Protein AF-A0A553PHH7-F1 (afdb_monomer_lite)

Secondary structure (DSSP, 8-state):
----------PPP---PPPGGGTSTT-EEEEGGG-HHHHHHHHHHHHH-SEEEEEEEEEEGGGS--S-------------------S---TTTTTEETTTTEEEEEEEEESSSSEEEEEE--S-GGG-----TT-PPPPPTTS-HHHHHHHHHHHHSS-TTS-EEEE-TTHHHHHHHHHHHH-PPPPTTEEEE-HHHHHHHH-TTSPPPPHHHHHHHH-GGGHHHHHHH-PPSSSS-TTT-TTSSS-HHHHHHHHHHHHHHHHHHHHHHHHHTT-HHHIIIIIHHHHHHHHHHHHH-----HHHHHHHHHHHHHHHHHHHHHHHHHHTS---TT-S----

Organism: Tigriopus californicus (NCBI:txid6832)

Sequence (340 aa):
MSDSDSEDISGGPQMSGPPLASQMRDLAIVDVCSQRTLFETFIQEWNSQTRFSLALACQSESNSNNGKATIIGGKMRKGSLRNTKSNALKSVDQLRLSSLALKLVGLAISWESTSVFYLRLDPNPENETNNDSLDPPSQDTSLTTNERIQALSEVFHGSTNTKRHVTMFDSKAQFKVLYLTLGLLVPPSWLILDPKVGSWMIQPMDKERNLTNLVMTWDPSSKPVLEYLGSSTGCGSVGLNVEGKNPARLRAVSECLLAWRVMRKLQSELESIGMWRAFTDVEMPSILTLLQMELNGVGFSEDEAERQRKIIVARMADLEADAYRLAGREFALSSSFTKS

Structure (mmCIF, N/CA/C/O backbone):
data_AF-A0A553PHH7-F1
#
_entry.id   AF-A0A553PHH7-F1
#
loop_
_atom_site.group_PDB
_atom_site.id
_atom_site.type_symbol
_atom_site.label_atom_id
_atom_site.label_alt_id
_atom_site.label_comp_id
_atom_site.label_asym_id
_atom_site.label_entity_id
_atom_site.label_seq_id
_atom_site.pdbx_PDB_ins_code
_atom_site.Cartn_x
_atom_site.Cartn_y
_atom_site.Cartn_z
_atom_site.occupancy
_atom_site.B_iso_or_equiv
_atom_site.auth_seq_id
_atom_site.auth_comp_id
_atom_site.auth_asym_id
_atom_site.auth_atom_id
_atom_site.pdbx_PDB_model_num
ATOM 1 N N . MET A 1 1 ? -7.723 73.955 29.672 1.00 38.19 1 MET A N 1
ATOM 2 C CA . MET A 1 1 ? -8.707 74.566 28.752 1.00 38.19 1 MET A CA 1
ATOM 3 C C . MET A 1 1 ? -8.506 73.886 27.417 1.00 38.19 1 MET A C 1
ATOM 5 O O . MET A 1 1 ? -7.350 73.871 27.010 1.00 38.19 1 MET A O 1
ATOM 9 N N . SER A 1 2 ? -9.583 73.324 26.839 1.00 34.88 2 SER A N 1
ATOM 10 C CA . SER A 1 2 ? -9.633 72.443 25.644 1.00 34.88 2 SER A CA 1
ATOM 11 C C . SER A 1 2 ? -8.790 71.150 25.790 1.00 34.88 2 SER A C 1
ATOM 13 O O . SER A 1 2 ? -7.614 71.244 26.126 1.00 34.88 2 SER A O 1
ATOM 15 N N . ASP A 1 3 ? -9.309 69.912 25.731 1.00 36.50 3 ASP A N 1
ATOM 16 C CA . ASP A 1 3 ? -10.302 69.269 24.826 1.00 36.50 3 ASP A CA 1
ATOM 17 C C . ASP A 1 3 ? -9.838 69.306 23.353 1.00 36.50 3 ASP A C 1
ATOM 19 O O . ASP A 1 3 ? -9.413 70.363 22.899 1.00 36.50 3 ASP A O 1
ATOM 23 N N . SER A 1 4 ? -9.868 68.252 22.527 1.00 38.09 4 SER A N 1
ATOM 24 C CA . SER A 1 4 ? -10.212 66.817 22.680 1.00 38.09 4 SER A CA 1
ATO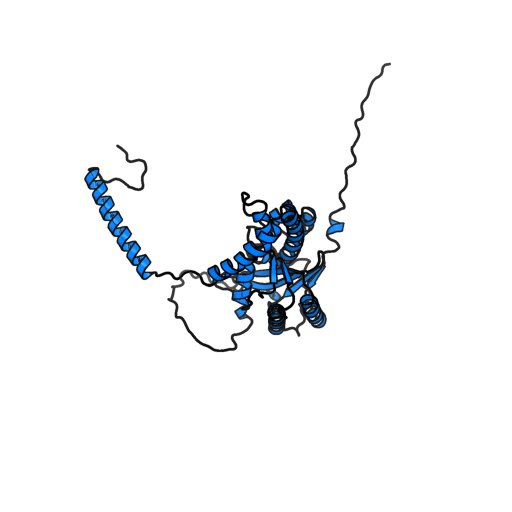M 25 C C . SER A 1 4 ? -9.285 65.981 21.723 1.00 38.09 4 SER A C 1
ATOM 27 O O . SER A 1 4 ? -8.244 66.512 21.337 1.00 38.09 4 SER A O 1
ATOM 29 N N . ASP A 1 5 ? -9.451 64.707 21.319 1.00 35.12 5 ASP A N 1
ATOM 30 C CA . ASP A 1 5 ? -10.582 63.758 21.347 1.00 35.12 5 ASP A CA 1
ATOM 31 C C . ASP A 1 5 ? -10.149 62.259 21.206 1.00 35.12 5 ASP A C 1
ATOM 33 O O . ASP A 1 5 ? -8.977 61.918 21.366 1.00 35.12 5 ASP A O 1
ATOM 37 N N . SER A 1 6 ? -11.135 61.397 20.927 1.00 33.44 6 SER A N 1
ATOM 38 C CA . SER A 1 6 ? -11.201 59.970 20.525 1.00 33.44 6 SER A CA 1
ATOM 39 C C . SER A 1 6 ? -10.197 59.439 19.452 1.00 33.44 6 SER A C 1
ATOM 41 O O . SER A 1 6 ? -9.532 60.221 18.782 1.00 33.44 6 SER A O 1
ATOM 43 N N . GLU A 1 7 ? -10.023 58.127 19.181 1.00 32.38 7 GLU A N 1
ATOM 44 C CA . GLU A 1 7 ? -10.944 56.967 19.277 1.00 32.38 7 GLU A CA 1
ATOM 45 C C . GLU A 1 7 ? -10.299 55.642 19.757 1.00 32.38 7 GLU A C 1
ATOM 47 O O . GLU A 1 7 ? -9.161 55.312 19.423 1.00 32.38 7 GLU A O 1
ATOM 52 N N . ASP A 1 8 ? -11.106 54.837 20.459 1.00 36.22 8 ASP A N 1
ATOM 53 C CA . ASP A 1 8 ? -10.930 53.393 20.682 1.00 36.22 8 ASP A CA 1
ATOM 54 C C . ASP A 1 8 ? -11.460 52.599 19.472 1.00 36.22 8 ASP A C 1
ATOM 56 O O . ASP A 1 8 ? -12.598 52.825 19.058 1.00 36.22 8 ASP A O 1
ATOM 60 N N . ILE A 1 9 ? -10.730 51.588 18.974 1.00 34.34 9 ILE A N 1
ATOM 61 C CA . ILE A 1 9 ? -11.304 50.551 18.088 1.00 34.34 9 ILE A CA 1
ATOM 62 C C . ILE A 1 9 ? -10.944 49.142 18.585 1.00 34.34 9 ILE A C 1
ATOM 64 O O . ILE A 1 9 ? -9.948 48.532 18.203 1.00 34.34 9 ILE A O 1
ATOM 68 N N . SER A 1 10 ? -11.834 48.645 19.446 1.00 30.89 10 SER A N 1
ATOM 69 C CA . SER A 1 10 ? -12.276 47.252 19.619 1.00 30.89 10 SER A CA 1
ATOM 70 C C . SER A 1 10 ? -11.295 46.103 19.325 1.00 30.89 10 SER A C 1
ATOM 72 O O . SER A 1 10 ? -11.073 45.715 18.175 1.00 30.89 10 SER A O 1
ATOM 74 N N . GLY A 1 11 ? -10.893 45.398 20.387 1.00 31.27 11 GLY A N 1
ATOM 75 C CA . GLY A 1 11 ? -10.431 44.015 20.273 1.00 31.27 11 GLY A CA 1
ATOM 76 C C . GLY A 1 11 ? -11.566 43.086 19.826 1.00 31.27 11 GLY A C 1
ATOM 77 O O . GLY A 1 11 ? -12.564 42.933 20.530 1.00 31.27 11 GLY A O 1
ATOM 78 N N . GLY A 1 12 ? -11.411 42.448 18.665 1.00 26.83 12 GLY A N 1
ATOM 79 C CA . GLY A 1 12 ? -12.301 41.371 18.225 1.00 26.83 12 GLY A CA 1
ATOM 80 C C . GLY A 1 12 ? -12.081 40.087 19.041 1.00 26.83 12 GLY A C 1
ATOM 81 O O . GLY A 1 12 ? -10.950 39.816 19.455 1.00 26.83 12 GLY A O 1
ATOM 82 N N . PRO A 1 13 ? -13.122 39.266 19.274 1.00 31.78 13 PRO A N 1
ATOM 83 C CA . PRO A 1 13 ? -12.974 38.030 20.030 1.00 31.78 13 PRO A CA 1
ATOM 84 C C . PRO A 1 13 ? -12.101 37.036 19.257 1.00 31.78 13 PRO A C 1
ATOM 86 O O . PRO A 1 13 ? -12.456 36.596 18.162 1.00 31.78 13 PRO A O 1
ATOM 89 N N . GLN A 1 14 ? -10.976 36.629 19.851 1.00 32.59 14 GLN A N 1
ATOM 90 C CA . GLN A 1 14 ? -10.272 35.433 19.399 1.00 32.59 14 GLN A CA 1
ATOM 91 C C . GLN A 1 14 ? -11.206 34.234 19.579 1.00 32.59 14 GLN A C 1
ATOM 93 O O . GLN A 1 14 ? -11.443 33.783 20.699 1.00 32.59 14 GLN A O 1
ATOM 98 N N . MET A 1 15 ? -11.717 33.713 18.463 1.00 32.59 15 MET A N 1
ATOM 99 C CA . MET A 1 15 ? -12.357 32.402 18.401 1.00 32.59 15 MET A CA 1
ATOM 100 C C . MET A 1 15 ? -11.309 31.336 18.730 1.00 32.59 15 MET A C 1
ATOM 102 O O . MET A 1 15 ? -10.631 30.807 17.848 1.00 32.59 15 MET A O 1
ATOM 106 N N . SER A 1 16 ? -11.161 31.040 20.019 1.00 37.94 16 SER A N 1
ATOM 107 C CA . SER A 1 16 ? -10.371 29.923 20.509 1.00 37.94 16 SER A CA 1
ATOM 108 C C . SER A 1 16 ? -11.024 28.619 20.055 1.00 37.94 16 SER A C 1
ATOM 110 O O . SER A 1 16 ? -11.956 28.103 20.670 1.00 37.94 16 SER A O 1
ATOM 112 N N . GLY A 1 17 ? -10.511 28.068 18.951 1.00 40.62 17 GLY A N 1
ATOM 113 C CA . GLY A 1 17 ? -10.737 26.664 18.623 1.00 40.62 17 GLY A CA 1
ATOM 114 C C . GLY A 1 17 ? -10.360 25.785 19.826 1.00 40.62 17 GLY A C 1
ATOM 115 O O . GLY A 1 17 ? -9.459 26.155 20.589 1.00 40.62 17 GLY A O 1
ATOM 116 N N . PRO A 1 18 ? -11.049 24.650 20.040 1.00 34.09 18 PRO A N 1
ATOM 117 C CA . PRO A 1 18 ? -10.825 23.826 21.220 1.00 34.09 18 PRO A CA 1
ATOM 118 C C . PRO A 1 18 ? -9.350 23.392 21.299 1.00 34.09 18 PRO A C 1
ATOM 120 O O . PRO A 1 18 ? -8.749 23.077 20.269 1.00 34.09 18 PRO A O 1
ATOM 123 N N . PRO A 1 19 ? -8.741 23.400 22.499 1.00 38.75 19 PRO A N 1
ATOM 124 C CA . PRO A 1 19 ? -7.312 23.160 22.644 1.00 38.75 19 PRO A CA 1
ATOM 125 C C . PRO A 1 19 ? -6.933 21.748 22.188 1.00 38.75 19 PRO A C 1
ATOM 127 O O . PRO A 1 19 ? -7.667 20.794 22.430 1.00 38.75 19 PRO A O 1
ATOM 130 N N . LEU A 1 20 ? -5.731 21.618 21.615 1.00 41.41 20 LEU A N 1
ATOM 131 C CA . LEU A 1 20 ? -5.121 20.387 21.076 1.00 41.41 20 LEU A CA 1
ATOM 132 C C . LEU A 1 20 ? -5.416 19.117 21.914 1.00 41.41 20 LEU A C 1
ATOM 134 O O . LEU A 1 20 ? -5.737 18.054 21.384 1.00 41.41 20 LEU A O 1
ATOM 138 N N . ALA A 1 21 ? -5.392 19.266 23.242 1.00 38.56 21 ALA A N 1
ATOM 139 C CA . ALA A 1 21 ? -5.649 18.231 24.243 1.00 38.56 21 ALA A CA 1
ATOM 140 C C . ALA A 1 21 ? -7.079 17.637 24.270 1.00 38.56 21 ALA A C 1
ATOM 142 O O . ALA A 1 21 ? -7.319 16.709 25.048 1.00 38.56 21 ALA A O 1
ATOM 143 N N . SER A 1 22 ? -8.040 18.156 23.494 1.00 41.50 22 SER A N 1
ATOM 144 C CA . SER A 1 22 ? -9.384 17.569 23.373 1.00 41.50 22 SER A CA 1
ATOM 145 C C . SER A 1 22 ? -9.469 16.502 22.281 1.00 41.50 22 SER A C 1
ATOM 147 O O . SER A 1 22 ? -10.185 15.529 22.455 1.00 41.50 22 SER A O 1
ATOM 149 N N . GLN A 1 23 ? -8.720 16.641 21.180 1.00 46.88 23 GLN A N 1
ATOM 150 C CA . GLN A 1 23 ? -8.673 15.635 20.105 1.00 46.88 23 GLN A CA 1
ATOM 151 C C . GLN A 1 23 ? -7.649 14.522 20.376 1.00 46.88 23 GLN A C 1
ATOM 153 O O . GLN A 1 23 ? -7.739 13.446 19.790 1.00 46.88 23 GLN A O 1
ATOM 158 N N . MET A 1 24 ? -6.682 14.772 21.264 1.00 50.03 24 MET A N 1
ATOM 159 C CA . MET A 1 24 ? -5.651 13.803 21.654 1.00 50.03 24 MET A CA 1
ATOM 160 C C . MET A 1 24 ? -6.106 12.807 22.734 1.00 50.03 24 MET A C 1
ATOM 162 O O . MET A 1 24 ? -5.431 11.805 22.939 1.00 50.03 24 MET A O 1
ATOM 166 N N . ARG A 1 25 ? -7.212 13.071 23.445 1.00 50.97 25 ARG A N 1
ATOM 167 C CA . ARG A 1 25 ? -7.623 12.271 24.616 1.00 50.97 25 ARG A CA 1
ATOM 168 C C . ARG A 1 25 ? -8.184 10.887 24.289 1.00 50.97 25 ARG A C 1
ATOM 170 O O . ARG A 1 25 ? -8.105 10.010 25.142 1.00 50.97 25 ARG A O 1
ATOM 177 N N . ASP A 1 26 ? -8.690 10.703 23.073 1.00 63.44 26 ASP A N 1
ATOM 178 C CA . ASP A 1 26 ? -9.445 9.505 22.690 1.00 63.44 26 ASP A CA 1
ATOM 179 C C . ASP A 1 26 ? -8.664 8.574 21.742 1.00 63.44 26 ASP A C 1
ATOM 181 O O . ASP A 1 26 ? -9.227 7.604 21.242 1.00 63.44 26 ASP A O 1
ATOM 185 N N . LEU A 1 27 ? -7.382 8.850 21.453 1.00 77.69 27 LEU A N 1
ATOM 186 C CA . LEU A 1 27 ? -6.560 7.953 20.633 1.00 77.69 27 LEU A CA 1
ATOM 187 C C . LEU A 1 27 ? -5.996 6.803 21.479 1.00 77.69 27 LEU A C 1
ATOM 189 O O . LEU A 1 27 ? -4.989 6.962 22.166 1.00 77.69 27 LEU A O 1
ATOM 193 N N . ALA A 1 28 ? -6.621 5.631 21.381 1.00 86.12 28 ALA A N 1
ATOM 194 C CA . ALA A 1 28 ? -6.165 4.409 22.031 1.00 86.12 28 ALA A CA 1
ATOM 195 C C . ALA A 1 28 ? -5.341 3.547 21.060 1.00 86.12 28 ALA A C 1
ATOM 197 O O . ALA A 1 28 ? -5.857 3.077 20.045 1.00 86.12 28 ALA A O 1
ATOM 198 N N . ILE A 1 29 ? -4.068 3.305 21.388 1.00 88.50 29 ILE A N 1
ATOM 199 C CA . ILE A 1 29 ? -3.222 2.318 20.701 1.00 88.50 29 ILE A CA 1
ATOM 200 C C . ILE A 1 29 ? -3.222 1.043 21.548 1.00 88.50 29 ILE A C 1
ATOM 202 O O . ILE A 1 29 ? -2.794 1.070 22.700 1.00 88.50 29 ILE A O 1
ATOM 206 N N . VAL A 1 30 ? -3.715 -0.060 20.986 1.00 88.69 30 VAL A N 1
ATOM 207 C CA . VAL A 1 30 ? -3.909 -1.333 21.694 1.00 88.69 30 VAL A CA 1
ATOM 208 C C . VAL A 1 30 ? -3.019 -2.406 21.076 1.00 88.69 30 VAL A C 1
ATOM 210 O O . VAL A 1 30 ? -3.274 -2.872 19.966 1.00 88.69 30 VAL A O 1
ATOM 213 N N . ASP A 1 31 ? -1.977 -2.833 21.787 1.00 87.81 31 ASP A N 1
ATOM 214 C CA . ASP A 1 31 ? -1.138 -3.954 21.358 1.00 87.81 31 ASP A CA 1
ATOM 215 C C . ASP A 1 31 ? -1.838 -5.283 21.654 1.00 87.81 31 ASP A C 1
ATOM 217 O O . ASP A 1 31 ? -1.892 -5.772 22.782 1.00 87.81 31 ASP A O 1
ATOM 221 N N . VAL A 1 32 ? -2.369 -5.883 20.594 1.00 87.81 32 VAL A N 1
ATOM 222 C CA . VAL A 1 32 ? -3.225 -7.073 20.648 1.00 87.81 32 VAL A CA 1
ATOM 223 C C . VAL A 1 32 ? -2.493 -8.275 21.260 1.00 87.81 32 VAL A C 1
ATOM 225 O O . VAL A 1 32 ? -3.080 -9.088 21.969 1.00 87.81 32 VAL A O 1
ATOM 228 N N . CYS A 1 33 ? -1.184 -8.371 21.022 1.00 85.00 33 CYS A N 1
ATOM 229 C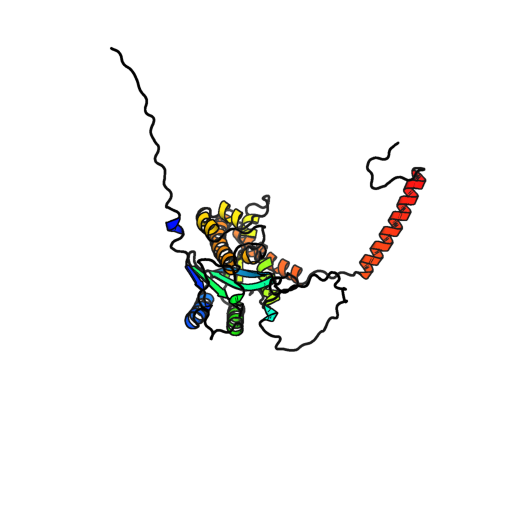 CA . CYS A 1 33 ? -0.334 -9.487 21.439 1.00 85.00 33 CYS A CA 1
ATOM 230 C C . CYS A 1 33 ? 0.084 -9.464 22.924 1.00 85.00 33 CYS A C 1
ATOM 232 O O . CYS A 1 33 ? 0.921 -10.276 23.320 1.00 85.00 33 CYS A O 1
ATOM 234 N N . SER A 1 34 ? -0.429 -8.539 23.743 1.00 83.12 34 SER A N 1
ATOM 235 C CA . SER A 1 34 ? -0.079 -8.465 25.171 1.00 83.12 34 SER A CA 1
ATOM 236 C C . SER A 1 34 ? -0.794 -9.487 26.054 1.00 83.12 34 SER A C 1
ATOM 238 O O . SER A 1 34 ? -0.292 -9.786 27.134 1.00 83.12 34 SER A O 1
ATOM 240 N N . GLN A 1 35 ? -1.936 -10.031 25.621 1.00 84.94 35 GLN A N 1
ATOM 241 C CA . GLN A 1 35 ? -2.653 -11.103 26.324 1.00 84.94 35 GLN A CA 1
ATOM 242 C C . GLN A 1 35 ? -3.360 -12.015 25.318 1.00 84.94 35 GLN A C 1
ATOM 244 O O . GLN A 1 35 ? -4.029 -11.527 24.405 1.00 84.94 35 GLN A O 1
ATOM 249 N N . ARG A 1 36 ? -3.289 -13.336 25.510 1.00 88.06 36 ARG A N 1
ATOM 250 C CA . ARG A 1 36 ? -3.971 -14.321 24.654 1.00 88.06 36 ARG A CA 1
ATOM 251 C C . ARG A 1 36 ? -5.475 -14.069 24.490 1.00 88.06 36 ARG A C 1
ATOM 253 O O . ARG A 1 36 ? -5.979 -14.130 23.373 1.00 88.06 36 ARG A O 1
ATOM 260 N N . THR A 1 37 ? -6.177 -13.717 25.565 1.00 89.88 37 THR A N 1
ATOM 261 C CA . THR A 1 37 ? -7.619 -13.404 25.547 1.00 89.88 37 THR A CA 1
ATOM 262 C C . THR A 1 37 ? -7.954 -12.147 24.742 1.00 89.88 37 THR A C 1
ATOM 264 O O . THR A 1 37 ? -8.973 -12.118 24.052 1.00 89.88 37 THR A O 1
ATOM 267 N N . LEU A 1 38 ? -7.091 -11.124 24.787 1.00 90.69 38 LEU A N 1
ATOM 268 C CA . LEU A 1 38 ? -7.222 -9.913 23.972 1.00 90.69 38 LEU A CA 1
ATOM 269 C C . LEU A 1 38 ? -7.022 -10.238 22.487 1.00 90.69 38 LEU A C 1
ATOM 271 O O . LEU A 1 38 ? -7.801 -9.784 21.653 1.00 90.69 38 LEU A O 1
ATOM 275 N N . PHE A 1 39 ? -6.029 -11.069 22.164 1.00 91.75 39 PHE A N 1
ATOM 276 C CA . PHE A 1 39 ? -5.776 -11.532 20.800 1.00 91.75 39 PHE A CA 1
ATOM 277 C C . PHE A 1 39 ? -6.926 -12.369 20.230 1.00 91.75 39 PHE A C 1
ATOM 279 O O . PHE A 1 39 ? -7.393 -12.091 19.127 1.00 91.75 39 PHE A O 1
ATOM 286 N N . GLU A 1 40 ? -7.431 -13.348 20.981 1.00 92.06 40 GLU A N 1
ATOM 287 C CA . GLU A 1 40 ? -8.546 -14.192 20.538 1.00 92.06 40 GLU A CA 1
ATOM 288 C C . GLU A 1 40 ? -9.836 -13.367 20.350 1.00 92.06 40 GLU A C 1
ATOM 290 O O . GLU A 1 40 ? -10.500 -13.509 19.321 1.00 92.06 40 GLU A O 1
ATOM 295 N N . THR A 1 41 ? -10.138 -12.434 21.265 1.00 93.56 41 THR A N 1
ATOM 296 C CA . THR A 1 41 ? -11.263 -11.486 21.124 1.00 93.56 41 THR A CA 1
ATOM 297 C C . THR A 1 41 ? -11.094 -10.586 19.895 1.00 93.56 41 THR A C 1
ATOM 299 O O . THR A 1 41 ? -12.008 -10.484 19.081 1.00 93.56 41 THR A O 1
ATOM 302 N N . PHE A 1 42 ? -9.911 -9.995 19.693 1.00 94.19 42 PHE A N 1
ATOM 303 C CA . PHE A 1 42 ? -9.617 -9.139 18.537 1.00 94.19 42 PHE A CA 1
ATOM 304 C C . PHE A 1 42 ? -9.819 -9.864 17.197 1.00 94.19 42 PHE A C 1
ATOM 306 O O . PHE A 1 42 ? -10.403 -9.297 16.276 1.00 94.19 42 PHE A O 1
ATOM 313 N N . ILE A 1 43 ? -9.372 -11.120 17.069 1.00 93.62 43 ILE A N 1
ATOM 314 C CA . ILE A 1 43 ? -9.543 -11.902 15.832 1.00 93.62 43 ILE A CA 1
ATOM 315 C C . ILE A 1 43 ? -11.023 -12.244 15.582 1.00 93.62 43 ILE A C 1
ATOM 317 O O . ILE A 1 43 ? -11.464 -12.253 14.427 1.00 93.62 43 ILE A O 1
ATOM 321 N N . GLN A 1 44 ? -11.808 -12.494 16.635 1.00 91.56 44 GLN A N 1
ATOM 322 C CA . GLN A 1 44 ? -13.258 -12.694 16.522 1.00 91.56 44 GLN A CA 1
ATOM 323 C C . GLN A 1 44 ? -13.968 -11.405 16.088 1.00 91.56 44 GLN A C 1
ATOM 325 O O . GLN A 1 44 ? -14.732 -11.421 15.119 1.00 91.56 44 GLN A O 1
ATOM 330 N N . GLU A 1 45 ? -13.670 -10.279 16.741 1.00 92.75 45 GLU A N 1
ATOM 331 C CA . GLU A 1 45 ? -14.229 -8.972 16.392 1.00 92.75 45 GLU A CA 1
ATOM 332 C C . GLU A 1 45 ? -13.861 -8.565 14.966 1.00 92.75 45 GLU A C 1
ATOM 334 O O . GLU A 1 45 ? -14.760 -8.249 14.184 1.00 92.75 45 GLU A O 1
ATOM 339 N N . TRP A 1 46 ? -12.584 -8.646 14.577 1.00 92.44 46 TRP A N 1
ATOM 340 C CA . TRP A 1 46 ? -12.127 -8.299 13.227 1.00 92.44 46 TRP A CA 1
ATOM 341 C C . TRP A 1 46 ? -12.837 -9.133 12.152 1.00 92.44 46 TRP A C 1
ATOM 343 O O . TRP A 1 46 ? -13.204 -8.608 11.099 1.00 92.44 46 TRP A O 1
ATOM 353 N N . ASN A 1 47 ? -13.128 -10.408 12.427 1.00 90.50 47 ASN A N 1
ATOM 354 C CA . ASN A 1 47 ? -13.888 -11.249 11.505 1.00 90.50 47 ASN A CA 1
ATOM 355 C C . ASN A 1 47 ? -15.367 -10.858 11.352 1.00 90.50 47 ASN A C 1
ATOM 357 O O . ASN A 1 47 ? -15.969 -11.176 10.320 1.00 90.50 47 ASN A O 1
ATOM 361 N N . SER A 1 48 ? -15.939 -10.146 12.324 1.00 89.88 48 SER A N 1
ATOM 362 C CA . SER A 1 48 ? -17.284 -9.568 12.222 1.00 89.88 48 SER A CA 1
ATOM 363 C C . SER A 1 48 ? -17.316 -8.238 11.450 1.00 89.88 48 SER A C 1
ATOM 365 O O . SER A 1 48 ? -18.366 -7.863 10.922 1.00 89.88 48 SER A O 1
ATOM 367 N N . GLN A 1 49 ? -16.179 -7.538 11.319 1.00 91.88 49 GLN A N 1
ATOM 368 C CA . GLN A 1 49 ? -16.142 -6.209 10.706 1.00 91.88 49 GLN A CA 1
ATOM 369 C C . GLN A 1 49 ? -16.283 -6.243 9.179 1.00 91.88 49 GLN A C 1
ATOM 371 O O . GLN A 1 49 ? -15.563 -6.937 8.459 1.00 91.88 49 GLN A O 1
ATOM 376 N N . THR A 1 50 ? -17.184 -5.403 8.664 1.00 92.62 50 THR A N 1
ATOM 377 C CA . THR A 1 50 ? -17.410 -5.213 7.217 1.00 92.62 50 THR A CA 1
ATOM 378 C C . THR A 1 50 ? -16.646 -4.024 6.635 1.00 92.62 50 THR A C 1
ATOM 380 O O . THR A 1 50 ? -16.558 -3.896 5.411 1.00 92.62 50 THR A O 1
ATOM 383 N N . ARG A 1 51 ? -16.093 -3.144 7.478 1.00 94.69 51 ARG A N 1
ATOM 384 C CA . ARG A 1 51 ? -15.258 -2.005 7.078 1.00 94.69 51 ARG A CA 1
ATOM 385 C C . ARG A 1 51 ? -14.112 -1.844 8.076 1.00 94.69 51 ARG A C 1
ATOM 387 O O . ARG A 1 51 ? -14.373 -1.736 9.267 1.00 94.69 51 ARG A O 1
ATOM 394 N N . PHE A 1 52 ? -12.874 -1.802 7.596 1.00 95.81 52 PHE A N 1
ATOM 395 C CA . PHE A 1 52 ? -11.695 -1.512 8.414 1.00 95.81 52 PHE A CA 1
ATOM 396 C C . PHE A 1 52 ? -10.590 -0.853 7.577 1.00 95.81 52 PHE A C 1
ATOM 398 O O . PHE A 1 52 ? -10.681 -0.751 6.354 1.00 95.81 52 PHE A O 1
ATOM 405 N N . SER A 1 53 ? -9.552 -0.383 8.250 1.00 96.94 53 SER A N 1
ATOM 406 C CA . SER A 1 53 ? -8.317 0.164 7.707 1.00 96.94 53 SER A CA 1
ATOM 407 C C . SER A 1 53 ? -7.156 -0.747 8.088 1.00 96.94 53 SER A C 1
ATOM 409 O O . SER A 1 53 ? -7.192 -1.388 9.144 1.00 96.94 53 SER A O 1
ATOM 411 N N . LEU A 1 54 ? -6.148 -0.823 7.225 1.00 96.25 54 LEU A N 1
ATOM 412 C CA . LEU A 1 54 ? -4.975 -1.673 7.395 1.00 96.25 54 LEU A CA 1
ATOM 413 C C . LEU A 1 54 ? -3.716 -0.913 6.956 1.00 96.25 54 LEU A C 1
ATOM 415 O O . LEU A 1 54 ? -3.705 -0.291 5.896 1.00 96.25 54 LEU A O 1
ATOM 419 N N . ALA A 1 55 ? -2.647 -1.001 7.745 1.00 96.75 55 ALA A N 1
ATOM 420 C CA . ALA A 1 55 ? -1.316 -0.543 7.349 1.00 96.75 55 ALA A CA 1
ATOM 421 C C . ALA A 1 55 ? -0.228 -1.496 7.864 1.00 96.75 55 ALA A C 1
ATOM 423 O O . ALA A 1 55 ? -0.344 -2.053 8.958 1.00 96.75 55 ALA A O 1
ATOM 424 N N . LEU A 1 56 ? 0.837 -1.687 7.089 1.00 95.50 56 LEU A N 1
ATOM 425 C CA . LEU A 1 56 ? 1.964 -2.554 7.441 1.00 95.50 56 LEU A CA 1
ATOM 426 C C . LEU A 1 56 ? 3.058 -1.786 8.187 1.00 95.50 56 LEU A C 1
ATOM 428 O O . LEU A 1 56 ? 3.382 -0.653 7.846 1.00 95.50 56 LEU A O 1
ATOM 432 N N . ALA A 1 57 ? 3.682 -2.430 9.172 1.00 93.25 57 ALA A N 1
ATOM 433 C CA . ALA A 1 57 ? 4.873 -1.928 9.846 1.00 93.25 57 ALA A CA 1
ATOM 434 C C . ALA A 1 57 ? 6.113 -2.659 9.319 1.00 93.25 57 ALA A C 1
ATOM 436 O O . ALA A 1 57 ? 6.302 -3.846 9.602 1.00 93.25 57 ALA A O 1
ATOM 437 N N . CYS A 1 58 ? 6.980 -1.950 8.592 1.00 91.38 58 CYS A N 1
ATOM 438 C CA . CYS A 1 58 ? 8.264 -2.483 8.128 1.00 91.38 58 CYS A CA 1
ATOM 439 C C . CYS A 1 58 ? 9.470 -1.777 8.761 1.00 91.38 58 CYS A C 1
ATOM 441 O O . CYS A 1 58 ? 9.433 -0.576 9.037 1.00 91.38 58 CYS A O 1
ATOM 443 N N . GLN A 1 59 ? 10.557 -2.525 8.951 1.00 90.12 59 GLN A N 1
ATOM 444 C CA . GLN A 1 59 ? 11.880 -2.044 9.369 1.00 90.12 59 GLN A CA 1
ATOM 445 C C . GLN A 1 59 ? 12.930 -2.368 8.294 1.00 90.12 59 GLN A C 1
ATOM 447 O O . GLN A 1 59 ? 12.716 -3.260 7.472 1.00 90.12 59 GLN A O 1
ATOM 452 N N . SER A 1 60 ? 14.065 -1.660 8.298 1.00 86.44 60 SER A N 1
ATOM 453 C CA . SER A 1 60 ? 15.199 -1.998 7.424 1.00 86.44 60 SER A CA 1
ATOM 454 C C . SER A 1 60 ? 15.842 -3.315 7.863 1.00 86.44 60 SER A C 1
ATOM 456 O O . SER A 1 60 ? 16.094 -3.525 9.050 1.00 86.44 60 SER A O 1
ATOM 458 N N . GLU A 1 61 ? 16.178 -4.181 6.907 1.00 76.81 61 GLU A N 1
ATOM 459 C CA . GLU A 1 61 ? 16.928 -5.418 7.158 1.00 76.81 61 GLU A CA 1
ATOM 460 C C . GLU A 1 61 ? 18.389 -5.142 7.601 1.00 76.81 61 GLU A C 1
ATOM 462 O O . GLU A 1 61 ? 19.029 -5.992 8.222 1.00 76.81 61 GLU A O 1
ATOM 467 N N . SER A 1 62 ? 18.919 -3.937 7.346 1.00 58.78 62 SER A N 1
ATOM 468 C CA . SER A 1 62 ? 20.353 -3.615 7.462 1.00 58.78 62 SER A CA 1
ATOM 469 C C . SER A 1 62 ? 20.931 -3.507 8.880 1.00 58.78 62 SER A C 1
ATOM 471 O O . SER A 1 62 ? 22.152 -3.465 9.017 1.00 58.78 62 SER A O 1
ATOM 473 N N . ASN A 1 63 ? 20.113 -3.432 9.937 1.00 46.41 63 ASN A N 1
ATOM 474 C CA . ASN A 1 63 ? 20.605 -3.064 11.277 1.00 46.41 63 ASN A CA 1
ATOM 475 C C . ASN A 1 63 ? 21.067 -4.237 12.161 1.00 46.41 63 ASN A C 1
ATOM 477 O O . ASN A 1 63 ? 21.579 -4.012 13.257 1.00 46.41 63 ASN A O 1
ATOM 481 N N . SER A 1 64 ? 20.990 -5.483 11.684 1.00 41.19 64 SER A N 1
ATOM 482 C CA . SER A 1 64 ? 21.552 -6.646 12.391 1.00 41.19 64 SER A CA 1
ATOM 483 C C . SER A 1 64 ? 23.027 -6.888 12.030 1.00 41.19 64 SER A C 1
ATOM 485 O O . SER A 1 64 ? 23.379 -7.951 11.531 1.00 41.19 64 SER A O 1
ATOM 487 N N . ASN A 1 65 ? 23.892 -5.885 12.241 1.00 37.00 65 ASN A N 1
ATOM 488 C CA . ASN A 1 65 ? 25.354 -6.065 12.304 1.00 37.00 65 ASN A CA 1
ATOM 489 C C . ASN A 1 65 ? 26.082 -4.815 12.835 1.00 37.00 65 ASN A C 1
ATOM 491 O O . ASN A 1 65 ? 26.860 -4.169 12.132 1.00 37.00 65 ASN A O 1
ATOM 495 N N . ASN A 1 66 ? 25.910 -4.505 14.124 1.00 35.69 66 ASN A N 1
ATOM 496 C CA . ASN A 1 66 ? 26.837 -3.603 14.816 1.00 35.69 66 ASN A CA 1
ATOM 497 C C . ASN A 1 66 ? 28.114 -4.380 15.211 1.00 35.69 66 ASN A C 1
ATOM 499 O O . ASN A 1 66 ? 28.383 -4.662 16.376 1.00 35.69 66 ASN A O 1
ATOM 503 N N . GLY A 1 67 ? 28.870 -4.796 14.189 1.00 31.50 67 GLY A N 1
ATOM 504 C CA . GLY A 1 67 ? 30.056 -5.645 14.284 1.00 31.50 67 GLY A CA 1
ATOM 505 C C . GLY A 1 67 ? 31.018 -5.349 13.134 1.00 31.50 67 GLY A C 1
ATOM 506 O O . GLY A 1 67 ? 30.786 -5.747 11.999 1.00 31.50 67 GLY A O 1
ATOM 507 N N . LYS A 1 68 ? 32.090 -4.610 13.441 1.00 35.94 68 LYS A N 1
ATOM 508 C CA . LYS A 1 68 ? 33.115 -4.090 12.514 1.00 35.94 68 LYS A CA 1
ATOM 509 C C . LYS A 1 68 ? 33.521 -5.065 11.389 1.00 35.94 68 LYS A C 1
ATOM 511 O O . LYS A 1 68 ? 34.248 -6.017 11.659 1.00 35.94 68 LYS A O 1
ATOM 516 N N . ALA A 1 69 ? 33.214 -4.729 10.132 1.00 32.28 69 ALA A N 1
ATOM 517 C CA . ALA A 1 69 ? 33.975 -5.193 8.963 1.00 32.28 69 ALA A CA 1
ATOM 518 C C . ALA A 1 69 ? 33.730 -4.322 7.712 1.00 32.28 69 ALA A C 1
ATOM 520 O O . ALA A 1 69 ? 32.887 -4.628 6.872 1.00 32.28 69 ALA A O 1
ATOM 521 N N . THR A 1 70 ? 34.521 -3.263 7.532 1.00 31.94 70 THR A N 1
ATOM 522 C CA . THR A 1 70 ? 34.724 -2.655 6.209 1.00 31.94 70 THR A CA 1
ATOM 523 C C . THR A 1 70 ? 35.555 -3.613 5.353 1.00 31.94 70 THR A C 1
ATOM 525 O O . THR A 1 70 ? 36.774 -3.669 5.503 1.00 31.94 70 THR A O 1
ATOM 528 N N . ILE A 1 71 ? 34.923 -4.366 4.447 1.00 31.20 71 ILE A N 1
ATOM 529 C CA . ILE A 1 71 ? 35.632 -5.107 3.392 1.00 31.20 71 ILE A CA 1
ATOM 530 C C . ILE A 1 71 ? 35.033 -4.755 2.031 1.00 31.20 71 ILE A C 1
ATOM 532 O O . ILE A 1 71 ? 33.911 -5.120 1.688 1.00 31.20 71 ILE A O 1
ATOM 536 N N . ILE A 1 72 ? 35.835 -4.036 1.252 1.00 30.73 72 ILE A N 1
ATOM 537 C CA . ILE A 1 72 ? 35.597 -3.722 -0.154 1.00 30.73 72 ILE A CA 1
ATOM 538 C C . ILE A 1 72 ? 35.834 -4.997 -0.983 1.00 30.73 72 ILE A C 1
ATOM 540 O O . ILE A 1 72 ? 36.885 -5.621 -0.854 1.00 30.73 72 ILE A O 1
ATOM 544 N N . GLY A 1 73 ? 34.897 -5.349 -1.873 1.00 41.69 73 GLY A N 1
ATOM 545 C CA . GLY A 1 73 ? 35.102 -6.372 -2.913 1.00 41.69 73 GLY A CA 1
ATOM 546 C C . GLY A 1 73 ? 34.348 -7.697 -2.722 1.00 41.69 73 GLY A C 1
ATOM 547 O O . GLY A 1 73 ? 34.952 -8.728 -2.439 1.00 41.69 73 GLY A O 1
ATOM 548 N N . GLY A 1 74 ? 33.033 -7.698 -2.975 1.00 30.00 74 GLY A N 1
ATOM 549 C CA . GLY A 1 74 ? 32.197 -8.906 -3.055 1.00 30.00 74 GLY A CA 1
ATOM 550 C C . GLY A 1 74 ? 31.907 -9.317 -4.505 1.00 30.00 74 GLY A C 1
ATOM 551 O O . GLY A 1 74 ? 31.208 -8.617 -5.231 1.00 30.00 74 GLY A O 1
ATOM 552 N N . LYS A 1 75 ? 32.452 -10.454 -4.948 1.00 29.97 75 LYS A N 1
ATOM 553 C CA . LYS A 1 75 ? 32.395 -10.930 -6.345 1.00 29.97 75 LYS A CA 1
ATOM 554 C C . LYS A 1 75 ? 31.016 -11.526 -6.682 1.00 29.97 75 LYS A C 1
ATOM 556 O O . LYS A 1 75 ? 30.632 -12.525 -6.075 1.00 29.97 75 LYS A O 1
ATOM 561 N N . MET A 1 76 ? 30.300 -10.980 -7.674 1.00 32.84 76 MET A N 1
ATOM 562 C CA . MET A 1 76 ? 29.021 -11.552 -8.133 1.00 32.84 76 MET A CA 1
ATOM 563 C C . MET A 1 76 ? 29.197 -13.011 -8.593 1.00 32.84 76 MET A C 1
ATOM 565 O O . MET A 1 76 ? 29.993 -13.293 -9.492 1.00 32.84 76 MET A O 1
ATOM 569 N N . ARG A 1 77 ? 28.430 -13.945 -8.012 1.00 31.88 77 ARG A N 1
ATOM 570 C CA . ARG A 1 77 ? 28.274 -15.315 -8.531 1.00 31.88 77 ARG A CA 1
ATOM 571 C C . ARG A 1 77 ? 26.876 -15.477 -9.117 1.00 31.88 77 ARG A C 1
ATOM 573 O O . ARG A 1 77 ? 25.888 -15.155 -8.469 1.00 31.88 77 ARG A O 1
ATOM 580 N N . LYS A 1 78 ? 26.837 -15.981 -10.353 1.00 29.09 78 LYS A N 1
ATOM 581 C CA . LYS A 1 78 ? 25.622 -16.219 -11.143 1.00 29.09 78 LYS A CA 1
ATOM 582 C C . LYS A 1 78 ? 24.628 -17.116 -10.399 1.00 29.09 78 LYS A C 1
ATOM 584 O O . LYS A 1 78 ? 25.034 -18.048 -9.702 1.00 29.09 78 LYS A O 1
ATOM 589 N N . GLY A 1 79 ? 23.341 -16.833 -10.588 1.00 28.47 79 GLY A N 1
ATOM 590 C CA . GLY A 1 79 ? 22.249 -17.586 -9.981 1.00 28.47 79 GLY A CA 1
ATOM 591 C C . GLY A 1 79 ? 22.179 -19.040 -10.451 1.00 28.47 79 GLY A C 1
ATOM 592 O O . GLY A 1 79 ? 22.616 -19.390 -11.546 1.00 28.47 79 GLY A O 1
ATOM 593 N N . SER A 1 80 ? 21.583 -19.881 -9.609 1.00 25.70 80 SER A N 1
ATOM 594 C CA . SER A 1 80 ? 21.159 -21.236 -9.952 1.00 25.70 80 SER A CA 1
ATOM 595 C C . SER A 1 80 ? 19.747 -21.432 -9.414 1.00 25.70 80 SER A C 1
ATOM 597 O O . SER A 1 80 ? 19.530 -21.360 -8.203 1.00 25.70 80 SER A O 1
ATOM 599 N N . LEU A 1 81 ? 18.778 -21.633 -10.311 1.00 30.66 81 LEU A N 1
ATOM 600 C CA . LEU A 1 81 ? 17.396 -21.910 -9.930 1.00 30.66 81 LEU A CA 1
ATOM 601 C C . LEU A 1 81 ? 17.325 -23.309 -9.304 1.00 30.66 81 LEU A C 1
ATOM 603 O O . LEU A 1 81 ? 17.336 -24.314 -10.015 1.00 30.66 81 LEU A O 1
ATOM 607 N N . ARG A 1 82 ? 17.205 -23.393 -7.974 1.00 28.39 82 ARG A N 1
ATOM 608 C CA . ARG A 1 82 ? 16.842 -24.650 -7.302 1.00 28.39 82 ARG A CA 1
ATOM 609 C C . ARG A 1 82 ? 15.330 -24.765 -7.181 1.00 28.39 82 ARG A C 1
ATOM 611 O O . ARG A 1 82 ? 14.724 -24.317 -6.214 1.00 28.39 82 ARG A O 1
ATOM 618 N N . ASN A 1 83 ? 14.748 -25.432 -8.168 1.00 31.25 83 ASN A N 1
ATOM 619 C CA . ASN A 1 83 ? 13.408 -25.985 -8.069 1.00 31.25 83 ASN A CA 1
ATOM 620 C C . ASN A 1 83 ? 13.417 -27.122 -7.026 1.00 31.25 83 ASN A C 1
ATOM 622 O O . ASN A 1 83 ? 14.013 -28.171 -7.268 1.00 31.25 83 ASN A O 1
ATOM 626 N N . THR A 1 84 ? 12.791 -26.921 -5.864 1.00 28.78 84 THR A N 1
ATOM 627 C CA . THR A 1 84 ? 12.634 -27.977 -4.848 1.00 28.78 84 THR A CA 1
ATOM 628 C C . THR A 1 84 ? 11.328 -27.800 -4.083 1.00 28.78 84 THR A C 1
ATOM 630 O O . THR A 1 84 ? 11.170 -26.853 -3.319 1.00 28.78 84 THR A O 1
ATOM 633 N N . LYS A 1 85 ? 10.399 -28.745 -4.264 1.00 35.94 85 LYS A N 1
ATOM 634 C CA . LYS A 1 85 ? 9.226 -28.902 -3.399 1.00 35.94 85 LYS A CA 1
ATOM 635 C C . LYS A 1 85 ? 9.676 -29.486 -2.056 1.00 35.94 85 LYS A C 1
ATOM 637 O O . LYS A 1 85 ? 10.084 -30.644 -2.016 1.00 35.94 85 LYS A O 1
ATOM 642 N N . SER A 1 86 ? 9.546 -28.731 -0.971 1.00 31.22 86 SER A N 1
ATOM 643 C CA . SER A 1 86 ? 9.576 -29.272 0.394 1.00 31.22 86 SER A CA 1
ATOM 644 C C . SER A 1 86 ? 8.847 -28.331 1.350 1.00 31.22 86 SER A C 1
ATOM 646 O O . SER A 1 86 ? 9.253 -27.181 1.506 1.00 31.22 86 SER A O 1
ATOM 648 N N . ASN A 1 87 ? 7.789 -28.826 1.995 1.00 41.53 87 ASN A N 1
ATOM 649 C CA . ASN A 1 87 ? 7.104 -28.114 3.074 1.00 41.53 87 ASN A CA 1
ATOM 650 C C . ASN A 1 87 ? 8.048 -27.885 4.272 1.00 41.53 87 ASN A C 1
ATOM 652 O O . ASN A 1 8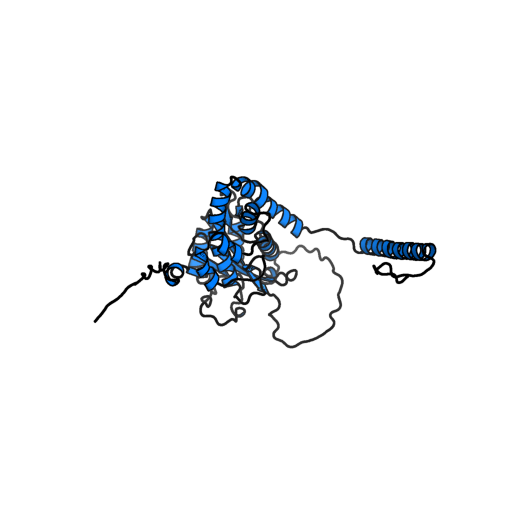7 ? 8.996 -28.645 4.467 1.00 41.53 87 ASN A O 1
ATOM 656 N N . ALA A 1 88 ? 7.716 -26.883 5.095 1.00 38.91 88 ALA A N 1
ATOM 657 C CA . ALA A 1 88 ? 8.427 -26.456 6.308 1.00 38.91 88 ALA A CA 1
ATOM 658 C C . ALA A 1 88 ? 9.790 -25.756 6.088 1.00 38.91 88 ALA A C 1
ATOM 660 O O . ALA A 1 88 ? 10.844 -26.260 6.478 1.00 38.91 88 ALA A O 1
ATOM 661 N N . LEU A 1 89 ? 9.750 -24.524 5.559 1.00 38.38 89 LEU A N 1
ATOM 662 C CA . LEU A 1 89 ? 10.836 -23.546 5.721 1.00 38.38 89 LEU A CA 1
ATOM 663 C C . LEU A 1 89 ? 10.479 -22.541 6.833 1.00 38.38 89 LEU A C 1
ATOM 665 O O . LEU A 1 89 ? 9.333 -22.108 6.946 1.00 38.38 89 LEU A O 1
ATOM 669 N N . LYS A 1 90 ? 11.458 -22.229 7.688 1.00 41.69 90 LYS A N 1
ATOM 670 C CA . LYS A 1 90 ? 11.291 -21.632 9.027 1.00 41.69 90 LYS A CA 1
ATOM 671 C C . LYS A 1 90 ? 10.576 -20.271 9.000 1.00 41.69 90 LYS A C 1
ATOM 673 O O . LYS A 1 90 ? 10.919 -19.397 8.213 1.00 41.69 90 LYS A O 1
ATOM 678 N N . SER A 1 91 ? 9.624 -20.078 9.911 1.00 50.16 91 SER A N 1
ATOM 679 C CA . SER A 1 91 ? 8.672 -18.953 9.910 1.00 50.16 91 SER A CA 1
ATOM 680 C C . SER A 1 91 ? 9.264 -17.558 10.141 1.00 50.16 91 SER A C 1
ATOM 682 O O . SER A 1 91 ? 8.635 -16.570 9.778 1.00 50.16 91 SER A O 1
ATOM 684 N N . VAL A 1 92 ? 10.469 -17.450 10.706 1.00 50.34 92 VAL A N 1
ATOM 685 C CA . VAL A 1 92 ? 11.114 -16.150 10.982 1.00 50.34 92 VAL A CA 1
ATOM 686 C C . VAL A 1 92 ? 11.797 -15.561 9.739 1.00 50.34 92 VAL A C 1
ATOM 688 O O . VAL A 1 92 ? 11.890 -14.340 9.614 1.00 50.34 92 VAL A O 1
ATOM 691 N N . ASP A 1 93 ? 12.227 -16.404 8.793 1.00 59.22 93 ASP A N 1
ATOM 692 C CA . ASP A 1 93 ? 12.832 -15.951 7.532 1.00 59.22 93 ASP A CA 1
ATOM 693 C C . ASP A 1 93 ? 11.772 -15.463 6.526 1.00 59.22 93 ASP A C 1
ATOM 695 O O . ASP A 1 93 ? 12.072 -14.634 5.674 1.00 59.22 93 ASP A O 1
ATOM 699 N N . GLN A 1 94 ? 10.515 -15.909 6.661 1.00 68.06 94 GLN A N 1
ATOM 700 C CA . GLN A 1 94 ? 9.396 -15.517 5.787 1.00 68.06 94 GLN A CA 1
ATOM 701 C C . GLN A 1 94 ? 9.068 -14.013 5.881 1.00 68.06 94 GLN A C 1
ATOM 703 O O . GLN A 1 94 ? 8.621 -13.401 4.919 1.00 68.06 94 GLN A O 1
ATOM 708 N N . LEU A 1 95 ? 9.344 -13.377 7.024 1.00 76.69 95 LEU A N 1
ATOM 709 C CA . LEU A 1 95 ? 9.078 -11.950 7.242 1.00 76.69 95 LEU A CA 1
ATOM 710 C C . LEU A 1 95 ? 10.126 -11.010 6.611 1.00 76.69 95 LEU A C 1
ATOM 712 O O . LEU A 1 95 ? 10.001 -9.791 6.750 1.00 76.69 95 LEU A O 1
ATOM 716 N N . ARG A 1 96 ? 11.168 -11.537 5.952 1.00 81.62 96 ARG A N 1
ATOM 717 C CA . ARG A 1 96 ? 12.279 -10.757 5.381 1.00 81.62 96 ARG A CA 1
ATOM 718 C C . ARG A 1 96 ? 12.224 -10.724 3.855 1.00 81.62 96 ARG A C 1
ATOM 720 O O . ARG A 1 96 ? 12.113 -11.757 3.204 1.00 81.62 96 ARG A O 1
ATOM 727 N N . LEU A 1 97 ? 12.364 -9.530 3.286 1.00 81.56 97 LEU A N 1
ATOM 728 C CA . LEU A 1 97 ? 12.371 -9.260 1.851 1.00 81.56 97 LEU A CA 1
ATOM 729 C C . LEU A 1 97 ? 13.709 -8.664 1.422 1.00 81.56 97 LEU A C 1
ATOM 731 O O . LEU A 1 97 ? 13.818 -7.458 1.196 1.00 81.56 97 LEU A O 1
ATOM 735 N N . SER A 1 98 ? 14.717 -9.510 1.223 1.00 79.00 98 SER A N 1
ATOM 736 C CA . SER A 1 98 ? 16.048 -9.060 0.786 1.00 79.00 98 SER A CA 1
ATOM 737 C C . SER A 1 98 ? 16.066 -8.417 -0.609 1.00 79.00 98 SER A C 1
ATOM 739 O O . SER A 1 98 ? 17.008 -7.709 -0.944 1.00 79.00 98 SER A O 1
ATOM 741 N N . SER A 1 99 ? 15.014 -8.602 -1.416 1.00 80.12 99 SER A N 1
ATOM 742 C CA . SER A 1 99 ? 14.807 -7.880 -2.683 1.00 80.12 99 SER A CA 1
ATOM 743 C C . SER A 1 99 ? 14.403 -6.410 -2.503 1.00 80.12 99 SER A C 1
ATOM 745 O O . SER A 1 99 ? 14.572 -5.625 -3.432 1.00 80.12 99 SER A O 1
ATOM 747 N N . LEU A 1 100 ? 13.874 -6.041 -1.332 1.00 81.06 100 LEU A N 1
ATOM 748 C CA . LEU A 1 100 ? 13.482 -4.674 -0.965 1.00 81.06 100 LEU A CA 1
ATOM 749 C C . LEU A 1 100 ? 14.276 -4.132 0.243 1.00 81.06 100 LEU A C 1
ATOM 751 O O . LEU A 1 100 ? 14.072 -2.988 0.630 1.00 81.06 100 LEU A O 1
ATOM 755 N N . ALA A 1 101 ? 15.152 -4.947 0.847 1.00 86.50 101 ALA A N 1
ATOM 756 C CA . ALA A 1 101 ? 15.815 -4.701 2.134 1.00 86.50 101 ALA A CA 1
ATOM 757 C C . ALA A 1 101 ? 14.841 -4.391 3.298 1.00 86.50 101 ALA A C 1
ATOM 759 O O . ALA A 1 101 ? 15.179 -3.662 4.232 1.00 86.50 101 ALA A O 1
ATOM 760 N N . LEU A 1 102 ? 13.628 -4.957 3.252 1.00 88.50 102 LEU A N 1
ATOM 761 C CA . LEU A 1 102 ? 12.567 -4.743 4.244 1.00 88.50 102 LEU A CA 1
ATOM 762 C C . LEU A 1 102 ? 12.344 -5.980 5.119 1.00 88.50 102 LEU A C 1
ATOM 764 O O . LEU A 1 102 ? 12.386 -7.110 4.640 1.00 88.50 102 LEU A O 1
ATOM 768 N N . LYS A 1 103 ? 11.990 -5.763 6.385 1.00 90.06 103 LYS A N 1
ATOM 769 C CA . LYS A 1 103 ? 11.441 -6.776 7.294 1.00 90.06 103 LYS A CA 1
ATOM 770 C C . LYS A 1 103 ? 10.045 -6.354 7.747 1.00 90.06 103 LYS A C 1
ATOM 772 O O . LYS A 1 103 ? 9.892 -5.262 8.291 1.00 90.06 103 LYS A O 1
ATOM 777 N N . LEU A 1 104 ? 9.037 -7.205 7.559 1.00 91.31 104 LEU A N 1
ATOM 778 C CA . LEU A 1 104 ? 7.695 -7.009 8.117 1.00 91.31 104 LEU A CA 1
ATOM 779 C C . LEU A 1 104 ? 7.719 -7.332 9.619 1.00 91.31 104 LEU A C 1
ATOM 781 O O . LEU A 1 104 ? 8.045 -8.452 10.007 1.00 91.31 104 LEU A O 1
ATOM 785 N N . VAL A 1 105 ? 7.386 -6.357 10.468 1.00 90.31 105 VAL A N 1
ATOM 786 C CA . VAL A 1 105 ? 7.420 -6.511 11.937 1.00 90.31 105 VAL A CA 1
ATOM 787 C C . VAL A 1 105 ? 6.040 -6.494 12.592 1.00 90.31 105 VAL A C 1
ATOM 789 O O . VAL A 1 105 ? 5.885 -6.998 13.708 1.00 90.31 105 VAL A O 1
ATOM 792 N N . GLY A 1 106 ? 5.018 -5.985 11.903 1.00 92.00 106 GLY A N 1
ATOM 793 C CA . GLY A 1 106 ? 3.643 -5.972 12.395 1.00 92.00 106 GLY A CA 1
ATOM 794 C C . GLY A 1 106 ? 2.650 -5.345 11.420 1.00 92.00 106 GLY A C 1
ATOM 795 O O . GLY A 1 106 ? 3.008 -4.960 10.307 1.00 92.00 106 GLY A O 1
ATOM 796 N N . LEU A 1 107 ? 1.396 -5.254 11.855 1.00 95.12 107 LEU A N 1
ATOM 797 C CA . LEU A 1 107 ? 0.295 -4.608 11.142 1.00 95.12 107 LEU A CA 1
ATOM 798 C C . LEU A 1 107 ? -0.496 -3.733 12.120 1.00 95.12 107 LEU A C 1
ATOM 800 O O . LEU A 1 107 ? -0.686 -4.113 13.274 1.00 95.12 107 LEU A O 1
ATOM 804 N N . ALA A 1 108 ? -0.989 -2.591 11.652 1.00 95.44 108 ALA A N 1
ATOM 805 C CA . ALA A 1 108 ? -1.964 -1.766 12.354 1.00 95.44 108 ALA A CA 1
ATOM 806 C C . ALA A 1 108 ? -3.343 -1.927 11.699 1.00 95.44 108 ALA A C 1
ATOM 808 O O . ALA A 1 108 ? -3.476 -1.776 10.483 1.00 95.44 108 ALA A O 1
ATOM 809 N N . ILE A 1 109 ? -4.363 -2.214 12.505 1.00 96.44 109 ILE A N 1
ATOM 810 C CA . ILE A 1 109 ? -5.753 -2.421 12.092 1.00 96.44 109 ILE A CA 1
ATOM 811 C C . ILE A 1 109 ? -6.638 -1.430 12.850 1.00 96.44 109 ILE A C 1
ATOM 813 O O . ILE A 1 109 ? -6.453 -1.213 14.046 1.00 96.44 109 ILE A O 1
ATOM 817 N N . SER A 1 110 ? -7.624 -0.836 12.184 1.00 94.75 110 SER A N 1
ATOM 818 C CA . SER A 1 110 ? -8.625 0.006 12.847 1.00 94.75 110 SER A CA 1
ATOM 819 C C . SER A 1 110 ? -9.958 -0.037 12.110 1.00 94.75 110 SER A C 1
ATOM 821 O O . SER A 1 110 ? -9.993 0.057 10.888 1.00 94.75 110 SER A O 1
ATOM 823 N N . TRP A 1 111 ? -11.064 -0.159 12.838 1.00 92.31 111 TRP A N 1
ATOM 824 C CA . TRP A 1 111 ? -12.431 -0.023 12.313 1.00 92.31 111 TRP A CA 1
ATOM 825 C C . TRP A 1 111 ? -13.174 1.183 12.915 1.00 92.31 111 TRP A C 1
ATOM 827 O O . TRP A 1 111 ? -14.338 1.430 12.602 1.00 92.31 111 TRP A O 1
ATOM 837 N N . GLU A 1 112 ? -12.486 1.980 13.735 1.00 81.94 112 GLU A N 1
ATOM 838 C CA . GLU A 1 112 ? -13.029 3.125 14.469 1.00 81.94 112 GLU A CA 1
ATOM 839 C C . GLU A 1 112 ? -12.239 4.404 14.160 1.00 81.94 112 GLU A C 1
ATOM 841 O O . GLU A 1 112 ? -11.212 4.393 13.491 1.00 81.94 112 GLU A O 1
ATOM 846 N N . SER A 1 113 ? -12.718 5.560 14.621 1.00 73.38 113 SER A N 1
ATOM 847 C CA . SER A 1 113 ? -11.997 6.835 14.464 1.00 73.38 113 SER A CA 1
ATOM 848 C C . SER A 1 113 ? -10.972 7.120 15.568 1.00 73.38 113 SER A C 1
ATOM 850 O O . SER A 1 113 ? -10.281 8.137 15.488 1.00 73.38 113 SER A O 1
ATOM 852 N N . THR A 1 114 ? -10.907 6.275 16.594 1.00 79.94 114 THR A N 1
ATOM 853 C CA . THR A 1 114 ? -10.261 6.528 17.898 1.00 79.94 114 THR A CA 1
ATOM 854 C C . THR A 1 114 ? -9.350 5.384 18.343 1.00 79.94 114 THR A C 1
ATOM 856 O O . THR A 1 114 ? -8.306 5.634 18.933 1.00 79.94 114 THR A O 1
ATOM 859 N N . SER A 1 115 ? -9.695 4.143 18.008 1.00 88.56 115 SER A N 1
ATOM 860 C CA . SER A 1 115 ? -8.973 2.943 18.444 1.00 88.56 115 SER A CA 1
ATOM 861 C C . SER A 1 115 ? -8.122 2.373 17.306 1.00 88.56 115 SER A C 1
ATOM 863 O O . SER A 1 115 ? -8.628 2.174 16.199 1.00 88.56 115 SER A O 1
ATOM 865 N N . VAL A 1 116 ? -6.843 2.082 17.554 1.00 93.00 116 VAL A N 1
ATOM 866 C CA . VAL A 1 116 ? -5.956 1.394 16.601 1.00 93.00 116 VAL A CA 1
ATOM 867 C C . VAL A 1 116 ? -5.311 0.189 17.273 1.00 93.00 116 VAL A C 1
ATOM 869 O O . VAL A 1 116 ? -4.613 0.311 18.278 1.00 93.00 116 VAL A O 1
ATOM 872 N N . PHE A 1 117 ? -5.521 -0.979 16.682 1.00 94.38 117 PHE A N 1
ATOM 873 C CA . PHE A 1 117 ? -5.022 -2.259 17.155 1.00 94.38 117 PHE A CA 1
ATOM 874 C C . PHE A 1 117 ? -3.710 -2.598 16.448 1.00 94.38 117 PHE A C 1
ATOM 876 O O . PHE A 1 117 ? -3.656 -2.630 15.218 1.00 94.38 117 PHE A O 1
ATOM 883 N N . TYR A 1 118 ? -2.646 -2.862 17.206 1.00 93.12 118 TYR A N 1
ATOM 884 C CA . TYR A 1 118 ? -1.351 -3.259 16.660 1.00 93.12 118 TYR A CA 1
ATOM 885 C C . TYR A 1 118 ? -1.095 -4.755 16.863 1.00 93.12 118 TYR A C 1
ATOM 887 O O . TYR A 1 118 ? -1.052 -5.258 17.989 1.00 93.12 118 TYR A O 1
ATOM 895 N N . LEU A 1 119 ? -0.897 -5.466 15.753 1.00 91.94 119 LEU A N 1
ATOM 896 C CA . LEU A 1 119 ? -0.550 -6.880 15.700 1.00 91.94 119 LEU A CA 1
ATOM 897 C C . LEU A 1 119 ? 0.949 -7.021 15.394 1.00 91.94 119 LEU A C 1
ATOM 899 O O . LEU A 1 119 ? 1.371 -6.919 14.241 1.00 91.94 119 LEU A O 1
ATOM 903 N N . ARG A 1 120 ? 1.769 -7.276 16.421 1.00 89.31 120 ARG A N 1
ATOM 904 C CA . ARG A 1 120 ? 3.209 -7.545 16.253 1.00 89.31 120 ARG A CA 1
ATOM 905 C C . ARG A 1 120 ? 3.445 -8.967 15.735 1.00 89.31 120 ARG A C 1
ATOM 907 O O . ARG A 1 120 ? 3.037 -9.929 16.389 1.00 89.31 120 ARG A O 1
ATOM 914 N N . LEU A 1 121 ? 4.173 -9.094 14.625 1.00 86.06 121 LEU A N 1
ATOM 915 C CA . LEU A 1 121 ? 4.609 -10.375 14.051 1.00 86.06 121 LEU A CA 1
ATOM 916 C C . LEU A 1 121 ? 6.055 -10.746 14.424 1.00 86.06 121 LEU A C 1
ATOM 918 O O . LEU A 1 121 ? 6.362 -11.932 14.537 1.00 86.06 121 LEU A O 1
ATOM 922 N N . ASP A 1 122 ? 6.935 -9.763 14.636 1.00 78.31 122 ASP A N 1
ATOM 923 C CA . ASP A 1 122 ? 8.344 -10.009 14.977 1.00 78.31 122 ASP A CA 1
ATOM 924 C C . ASP A 1 122 ? 8.488 -10.734 16.335 1.00 78.31 122 ASP A C 1
ATOM 926 O O . ASP A 1 122 ? 7.966 -10.227 17.334 1.00 78.31 122 ASP A O 1
ATOM 930 N N . PRO A 1 123 ? 9.189 -11.886 16.415 1.00 64.56 123 PRO A N 1
ATOM 931 C CA . PRO A 1 123 ? 9.426 -12.580 17.683 1.00 64.56 123 PRO A CA 1
ATOM 932 C C . PRO A 1 123 ? 10.389 -11.849 18.633 1.00 64.56 123 PRO A C 1
ATOM 934 O O . PRO A 1 123 ? 10.346 -12.113 19.832 1.00 64.56 123 PRO A O 1
ATOM 937 N N . ASN A 1 124 ? 11.248 -10.946 18.139 1.00 64.00 124 ASN A N 1
ATOM 938 C CA . ASN A 1 124 ? 12.254 -10.269 18.966 1.00 64.00 124 ASN A CA 1
ATOM 939 C C . ASN A 1 124 ? 11.827 -8.825 19.302 1.00 64.00 124 ASN A C 1
ATOM 941 O O . ASN A 1 124 ? 11.985 -7.949 18.448 1.00 64.00 124 ASN A O 1
ATOM 945 N N . PRO A 1 125 ? 11.364 -8.526 20.534 1.00 54.62 125 PRO A N 1
ATOM 946 C CA . PRO A 1 125 ? 11.019 -7.157 20.934 1.00 54.62 125 PRO A CA 1
ATOM 947 C C . PRO A 1 125 ? 12.249 -6.239 21.061 1.00 54.62 125 PRO A C 1
ATOM 949 O O . PRO A 1 125 ? 12.124 -5.027 20.929 1.00 54.62 125 PRO A O 1
ATOM 952 N N . GLU A 1 126 ? 13.440 -6.807 21.270 1.00 48.53 126 GLU A N 1
ATOM 953 C CA . GLU A 1 126 ? 14.683 -6.075 21.563 1.00 48.53 126 GLU A CA 1
ATOM 954 C C . GLU A 1 126 ? 15.213 -5.204 20.409 1.00 48.53 126 GLU A C 1
ATOM 956 O O . GLU A 1 126 ? 16.093 -4.384 20.635 1.00 48.53 126 GLU A O 1
ATOM 961 N N . ASN A 1 127 ? 14.701 -5.347 19.180 1.00 48.88 127 ASN A N 1
ATOM 962 C CA . ASN A 1 127 ? 15.166 -4.551 18.035 1.00 48.88 127 ASN A CA 1
ATOM 963 C C . ASN A 1 127 ? 14.495 -3.168 17.920 1.00 48.88 127 ASN A C 1
ATOM 965 O O . ASN A 1 127 ? 14.912 -2.365 17.087 1.00 48.88 127 ASN A O 1
ATOM 969 N N . GLU A 1 128 ? 13.486 -2.853 18.740 1.00 51.19 128 GLU A N 1
ATOM 970 C CA . GLU A 1 128 ? 12.910 -1.499 18.813 1.00 51.19 128 GLU A CA 1
ATOM 971 C C . GLU A 1 128 ? 13.667 -0.618 19.826 1.00 51.19 128 GLU A C 1
ATOM 973 O O . GLU A 1 128 ? 13.066 0.056 20.655 1.00 51.19 128 GLU A O 1
ATOM 978 N N . THR A 1 129 ? 15.006 -0.585 19.748 1.00 40.44 129 THR A N 1
ATOM 979 C CA . THR A 1 129 ? 15.834 0.338 20.544 1.00 40.44 129 THR A CA 1
ATOM 980 C C . THR A 1 129 ? 15.717 1.777 20.035 1.00 40.44 129 THR A C 1
ATOM 982 O O . THR A 1 129 ? 16.621 2.289 19.376 1.00 40.44 129 THR A O 1
ATOM 985 N N . ASN A 1 130 ? 14.617 2.446 20.366 1.00 42.56 130 ASN A N 1
ATOM 986 C CA . ASN A 1 130 ? 14.547 3.901 20.444 1.00 42.56 130 ASN A CA 1
ATOM 987 C C . ASN A 1 130 ? 13.720 4.267 21.679 1.00 42.56 130 ASN A C 1
ATOM 989 O O . ASN A 1 130 ? 12.524 4.012 21.732 1.00 42.56 130 ASN A O 1
ATOM 993 N N . ASN A 1 131 ? 14.412 4.832 22.665 1.00 40.72 131 ASN A N 1
ATOM 994 C CA . ASN A 1 131 ? 13.916 5.170 23.994 1.00 40.72 131 ASN A CA 1
ATOM 995 C C . ASN A 1 131 ? 12.840 6.270 23.901 1.00 40.72 131 ASN A C 1
ATOM 997 O O . ASN A 1 131 ? 13.191 7.436 23.714 1.00 40.72 131 ASN A O 1
ATOM 1001 N N . ASP A 1 132 ? 11.558 5.909 23.993 1.00 40.25 132 ASP A N 1
ATOM 1002 C CA . ASP A 1 132 ? 10.432 6.839 23.834 1.00 40.25 132 ASP A CA 1
ATOM 1003 C C . ASP A 1 132 ? 9.265 6.481 24.773 1.00 40.25 132 ASP A C 1
ATOM 1005 O O . ASP A 1 132 ? 9.023 5.320 25.090 1.00 40.25 132 ASP A O 1
ATOM 1009 N N . SER A 1 133 ? 8.496 7.480 25.211 1.00 44.78 133 SER A N 1
ATOM 1010 C CA . SER A 1 133 ? 7.480 7.355 26.274 1.00 44.78 133 SER A CA 1
ATOM 1011 C C . SER A 1 133 ? 6.211 6.579 25.863 1.00 44.78 133 SER A C 1
ATOM 1013 O O . SER A 1 133 ? 5.221 6.577 26.598 1.00 44.78 133 SER A O 1
ATOM 1015 N N . LEU A 1 134 ? 6.224 5.945 24.689 1.00 55.69 134 LEU A N 1
ATOM 1016 C CA . LEU A 1 134 ? 5.145 5.143 24.104 1.00 55.69 134 LEU A CA 1
ATOM 1017 C C . LEU A 1 134 ? 5.552 3.669 23.948 1.00 55.69 134 LEU A C 1
ATOM 1019 O O . LEU A 1 134 ? 5.047 2.985 23.047 1.00 55.69 134 LEU A O 1
ATOM 1023 N N . ASP A 1 135 ? 6.473 3.203 24.798 1.00 58.06 135 ASP A N 1
ATOM 1024 C CA . ASP A 1 135 ? 6.995 1.839 24.789 1.00 58.06 135 ASP A CA 1
ATOM 1025 C C . ASP A 1 135 ? 5.870 0.801 24.617 1.00 58.06 135 ASP A C 1
ATOM 1027 O O . ASP A 1 135 ? 4.845 0.852 25.308 1.00 58.06 135 ASP A O 1
ATOM 1031 N N . PRO A 1 136 ? 6.021 -0.145 23.675 1.00 60.16 136 PRO A N 1
ATOM 1032 C CA . PRO A 1 136 ? 5.042 -1.197 23.480 1.00 60.16 136 PRO A CA 1
ATOM 1033 C C . PRO A 1 136 ? 4.988 -2.075 24.742 1.00 60.16 136 PRO A C 1
ATOM 1035 O O . PRO A 1 136 ? 6.038 -2.527 25.206 1.00 60.16 136 PRO A O 1
ATOM 1038 N N . PRO A 1 137 ? 3.792 -2.363 25.286 1.00 62.75 137 PRO A N 1
ATOM 1039 C CA . PRO A 1 137 ? 3.647 -3.179 26.484 1.00 62.75 137 PRO A CA 1
ATOM 1040 C C . PRO A 1 137 ? 4.264 -4.570 26.303 1.00 62.75 137 PRO A C 1
ATOM 1042 O O . PRO A 1 137 ? 4.408 -5.091 25.184 1.00 62.75 137 PRO A O 1
ATOM 1045 N N . SER A 1 138 ? 4.599 -5.190 27.438 1.00 63.84 138 SER A N 1
ATOM 1046 C CA . SER A 1 138 ? 5.109 -6.557 27.480 1.00 63.84 138 SER A CA 1
ATOM 1047 C C . SER A 1 138 ? 4.211 -7.494 26.667 1.00 63.84 138 SER A C 1
ATOM 1049 O O . SER A 1 138 ? 2.981 -7.388 26.651 1.00 63.84 138 SER A O 1
ATOM 1051 N N . GLN A 1 139 ? 4.860 -8.369 25.906 1.00 65.94 139 GLN A N 1
ATOM 1052 C CA . GLN A 1 139 ? 4.193 -9.310 25.015 1.00 65.94 139 GLN A CA 1
ATOM 1053 C C . GLN A 1 139 ? 3.860 -10.588 25.777 1.00 65.94 139 GLN A C 1
ATOM 1055 O O . GLN A 1 139 ? 4.646 -11.027 26.618 1.00 65.94 139 GLN A O 1
ATOM 1060 N N . ASP A 1 140 ? 2.736 -11.212 25.435 1.00 67.19 140 ASP A N 1
ATOM 1061 C CA . ASP A 1 140 ? 2.408 -12.541 25.935 1.00 67.19 140 ASP A CA 1
ATOM 1062 C C . ASP A 1 140 ? 3.412 -13.556 25.364 1.00 67.19 140 ASP A C 1
ATOM 1064 O O . ASP A 1 140 ? 3.526 -13.728 24.145 1.00 67.19 140 ASP A O 1
ATOM 1068 N N . THR A 1 141 ? 4.162 -14.219 26.246 1.00 67.19 141 THR A N 1
ATOM 1069 C CA . THR A 1 141 ? 5.162 -15.230 25.874 1.00 67.19 141 THR A CA 1
ATOM 1070 C C . THR A 1 141 ? 4.536 -16.544 25.404 1.00 67.19 141 THR A C 1
ATOM 1072 O O . THR A 1 141 ? 5.244 -17.370 24.829 1.00 67.19 141 THR A O 1
ATOM 1075 N N . SER A 1 142 ? 3.226 -16.740 25.604 1.00 71.06 142 SER A N 1
ATOM 1076 C CA . SER A 1 142 ? 2.488 -17.910 25.118 1.00 71.06 142 SER A CA 1
ATOM 1077 C C . SER A 1 142 ? 2.020 -17.788 23.663 1.00 71.06 142 SER A C 1
ATOM 1079 O O . SER A 1 142 ? 1.806 -18.811 23.019 1.00 71.06 142 SER A O 1
ATOM 1081 N N . LEU A 1 143 ? 1.881 -16.566 23.128 1.00 80.62 143 LEU A N 1
ATOM 1082 C CA . LEU A 1 143 ? 1.440 -16.320 21.750 1.00 80.62 143 LEU A CA 1
ATOM 1083 C C . LEU A 1 143 ? 2.618 -16.371 20.774 1.00 80.62 143 LEU A C 1
ATOM 1085 O O . LEU A 1 143 ? 3.344 -15.385 20.613 1.00 80.62 143 LEU A O 1
ATOM 1089 N N . THR A 1 144 ? 2.776 -17.474 20.049 1.00 84.94 144 THR A N 1
ATOM 1090 C CA . THR A 1 144 ? 3.843 -17.619 19.049 1.00 84.94 144 THR A CA 1
ATOM 1091 C C . THR A 1 144 ? 3.600 -16.760 17.800 1.00 84.94 144 THR A C 1
ATOM 1093 O O . THR A 1 144 ? 2.462 -16.513 17.400 1.00 84.94 144 THR A O 1
ATOM 1096 N N . THR A 1 145 ? 4.669 -16.349 17.104 1.00 84.56 145 THR A N 1
ATOM 1097 C CA . THR A 1 145 ? 4.565 -15.703 15.775 1.00 84.56 145 THR A CA 1
ATOM 1098 C C . THR A 1 145 ? 3.765 -16.555 14.780 1.00 84.56 145 THR A C 1
ATOM 1100 O O . THR A 1 145 ? 3.039 -16.008 13.954 1.00 84.56 145 THR A O 1
ATOM 1103 N N . ASN A 1 146 ? 3.845 -17.886 14.879 1.00 86.06 146 ASN A N 1
ATOM 1104 C CA . ASN A 1 146 ? 3.136 -18.799 13.983 1.00 86.06 146 ASN A CA 1
ATOM 1105 C C . ASN A 1 146 ? 1.617 -18.732 14.179 1.00 86.06 146 ASN A C 1
ATOM 1107 O O . ASN A 1 146 ? 0.905 -18.622 13.189 1.00 86.06 146 ASN A O 1
ATOM 1111 N N . GLU A 1 147 ? 1.125 -18.735 15.423 1.00 87.81 147 GLU A N 1
ATOM 1112 C CA . GLU A 1 147 ? -0.309 -18.562 15.716 1.00 87.81 147 GLU A CA 1
ATOM 1113 C C . GLU A 1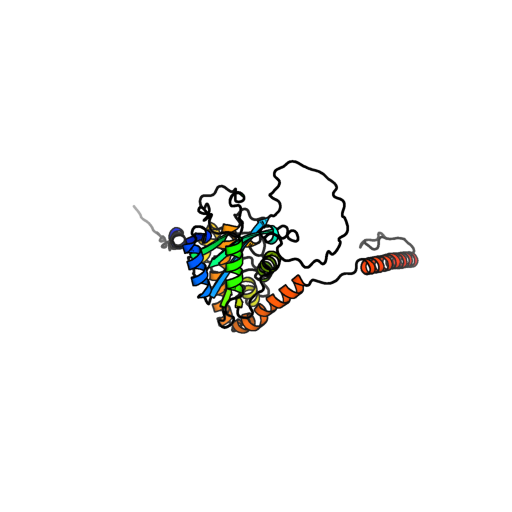 147 ? -0.826 -17.212 15.197 1.00 87.81 147 GLU A C 1
ATOM 1115 O O . GLU A 1 147 ? -1.908 -17.143 14.620 1.00 87.81 147 GLU A O 1
ATOM 1120 N N . ARG A 1 148 ? -0.028 -16.142 15.325 1.00 90.00 148 ARG A N 1
ATOM 1121 C CA . ARG A 1 148 ? -0.381 -14.800 14.824 1.00 90.00 148 ARG A CA 1
ATOM 1122 C C . ARG A 1 148 ? -0.478 -14.764 13.294 1.00 90.00 148 ARG A C 1
ATOM 1124 O O . ARG A 1 148 ? -1.437 -14.214 12.758 1.00 90.00 148 ARG A O 1
ATOM 1131 N N . ILE A 1 149 ? 0.486 -15.368 12.593 1.00 89.56 149 ILE A N 1
ATOM 1132 C CA . ILE A 1 149 ? 0.477 -15.485 11.123 1.00 89.56 149 ILE A CA 1
ATOM 1133 C C . ILE A 1 149 ? -0.660 -16.402 10.655 1.00 89.56 149 ILE A C 1
ATOM 1135 O O . ILE A 1 149 ? -1.311 -16.097 9.655 1.00 89.56 149 ILE A O 1
ATOM 1139 N N . GLN A 1 150 ? -0.941 -17.491 11.374 1.00 90.06 150 GLN A N 1
ATOM 1140 C CA . GLN A 1 150 ? -2.045 -18.394 11.059 1.00 90.06 150 GLN A CA 1
ATOM 1141 C C . GLN A 1 150 ? -3.395 -17.683 11.210 1.00 90.06 150 GLN A C 1
ATOM 1143 O O . GLN A 1 150 ? -4.169 -17.684 10.261 1.00 90.06 150 GLN A O 1
ATOM 1148 N N . ALA A 1 151 ? -3.651 -16.999 12.329 1.00 90.19 151 ALA A N 1
ATOM 1149 C CA . ALA A 1 151 ? -4.892 -16.248 12.531 1.00 90.19 151 ALA A CA 1
ATOM 1150 C C . ALA A 1 151 ? -5.073 -15.131 11.486 1.00 90.19 151 ALA A C 1
ATOM 1152 O O . ALA A 1 151 ? -6.163 -14.945 10.950 1.00 90.19 151 ALA A O 1
ATOM 1153 N N . LEU A 1 152 ? -3.994 -14.422 11.128 1.00 91.06 152 LEU A N 1
ATOM 1154 C CA . LEU A 1 152 ? -4.008 -13.459 10.023 1.00 91.06 152 LEU A CA 1
ATOM 1155 C C . LEU A 1 152 ? -4.353 -14.141 8.687 1.00 91.06 152 LEU A C 1
ATOM 1157 O O . LEU A 1 152 ? -5.166 -13.630 7.919 1.00 91.06 152 LEU A O 1
ATOM 1161 N N . SER A 1 153 ? -3.787 -15.320 8.428 1.00 90.00 153 SER A N 1
ATOM 1162 C CA . SER A 1 153 ? -4.109 -16.121 7.243 1.00 90.00 153 SER A CA 1
ATOM 1163 C C . SER A 1 153 ? -5.573 -16.559 7.238 1.00 90.00 153 SER A C 1
ATOM 1165 O O . SER A 1 153 ? -6.212 -16.491 6.194 1.00 90.00 153 SER A O 1
ATOM 1167 N N . GLU A 1 154 ? -6.134 -16.949 8.382 1.00 89.81 154 GLU A N 1
ATOM 1168 C CA . GLU A 1 154 ? -7.544 -17.324 8.539 1.00 89.81 154 GLU A CA 1
ATOM 1169 C C . GLU A 1 154 ? -8.494 -16.134 8.322 1.00 89.81 154 GLU A C 1
ATOM 1171 O O . GLU A 1 154 ? -9.537 -16.301 7.696 1.00 89.81 154 GLU A O 1
ATOM 1176 N N . VAL A 1 155 ? -8.122 -14.915 8.738 1.00 89.75 155 VAL A N 1
ATOM 1177 C CA . VAL A 1 155 ? -8.883 -13.683 8.436 1.00 89.75 155 VAL A CA 1
ATOM 1178 C C . VAL A 1 155 ? -8.917 -13.396 6.929 1.00 89.75 155 VAL A C 1
ATOM 1180 O O . VAL A 1 155 ? -9.953 -12.975 6.411 1.00 89.75 155 VAL A O 1
ATOM 1183 N N . PHE A 1 156 ? -7.810 -13.631 6.216 1.00 88.00 156 PHE A N 1
ATOM 1184 C CA . PHE A 1 156 ? -7.726 -13.443 4.761 1.00 88.00 156 PHE A CA 1
ATOM 1185 C C . PHE A 1 156 ? -8.432 -14.571 3.985 1.00 88.00 156 PHE A C 1
ATOM 1187 O O . PHE A 1 156 ? -9.142 -14.300 3.023 1.00 88.00 156 PHE A O 1
ATOM 1194 N N . HIS A 1 157 ? -8.327 -15.828 4.420 1.00 84.81 157 HIS A N 1
ATOM 1195 C CA . HIS A 1 157 ? -9.041 -16.963 3.810 1.00 84.81 157 HIS A CA 1
ATOM 1196 C C . HIS A 1 157 ? -10.486 -17.129 4.327 1.00 84.81 157 HIS A C 1
ATOM 1198 O O . HIS A 1 157 ? -11.157 -18.105 3.988 1.00 84.81 157 HIS A O 1
ATOM 1204 N N . GLY A 1 158 ? -10.960 -16.194 5.156 1.00 73.50 158 GLY A N 1
ATOM 1205 C CA . GLY A 1 158 ? -12.279 -16.212 5.778 1.00 73.50 158 GLY A CA 1
ATOM 1206 C C . GLY A 1 158 ? -13.439 -16.135 4.779 1.00 73.50 158 GLY A C 1
ATOM 1207 O O . GLY A 1 158 ? -13.261 -15.872 3.591 1.00 73.50 158 GLY A O 1
ATOM 1208 N N . SER A 1 159 ? -14.654 -16.375 5.285 1.00 63.59 159 SER A N 1
ATOM 1209 C CA . SER A 1 159 ? -15.872 -16.560 4.479 1.00 63.59 159 SER A CA 1
ATOM 1210 C C . SER A 1 159 ? -16.035 -15.536 3.348 1.00 63.59 159 SER A C 1
ATOM 1212 O O . SER A 1 159 ? -16.193 -14.336 3.577 1.00 63.59 159 SER A O 1
ATOM 1214 N N . THR A 1 160 ? -16.075 -16.036 2.113 1.00 62.81 160 THR A N 1
ATOM 1215 C CA . THR A 1 160 ? -16.204 -15.243 0.881 1.00 62.81 160 THR A CA 1
ATOM 1216 C C . THR A 1 160 ? -17.576 -14.583 0.709 1.00 62.81 160 THR A C 1
ATOM 1218 O O . THR A 1 160 ? -17.741 -13.743 -0.174 1.00 62.81 160 THR A O 1
ATOM 1221 N N . ASN A 1 161 ? -18.557 -14.931 1.547 1.00 69.50 161 ASN A N 1
ATOM 1222 C CA . ASN A 1 161 ? -19.945 -14.484 1.410 1.00 69.50 161 ASN A CA 1
ATOM 1223 C C . ASN A 1 161 ? -20.191 -13.040 1.881 1.00 69.50 161 ASN A C 1
ATOM 1225 O O . ASN A 1 161 ? -21.221 -12.465 1.530 1.00 69.50 161 ASN A O 1
ATOM 1229 N N . THR A 1 162 ? -19.295 -12.439 2.673 1.00 80.44 162 THR A N 1
ATOM 1230 C CA . THR A 1 162 ? -19.440 -11.048 3.133 1.00 80.44 162 THR A CA 1
ATOM 1231 C C . THR A 1 162 ? -18.478 -10.121 2.393 1.00 80.44 162 THR A C 1
ATOM 1233 O O . THR A 1 162 ? -17.259 -10.280 2.451 1.00 80.44 162 THR A O 1
ATOM 1236 N N . LYS A 1 163 ? -19.026 -9.113 1.697 1.00 89.25 163 LYS A N 1
ATOM 1237 C CA . LYS A 1 163 ? -18.214 -8.063 1.070 1.00 89.25 163 LYS A CA 1
ATOM 1238 C C . LYS A 1 163 ? -17.616 -7.175 2.163 1.00 89.25 163 LYS A C 1
ATOM 1240 O O . LYS A 1 163 ? -18.363 -6.515 2.888 1.00 89.25 163 LYS A O 1
ATOM 1245 N N . ARG A 1 164 ? -16.287 -7.153 2.283 1.00 92.38 164 ARG A N 1
ATOM 1246 C CA . ARG A 1 164 ? -15.562 -6.293 3.236 1.00 92.38 164 ARG A CA 1
ATOM 1247 C C . ARG A 1 164 ? -14.954 -5.091 2.512 1.00 92.38 164 ARG A C 1
ATOM 1249 O O . ARG A 1 164 ? -14.578 -5.201 1.350 1.00 92.38 164 ARG A O 1
ATOM 1256 N N . HIS A 1 165 ? -14.850 -3.953 3.187 1.00 94.88 165 HIS A N 1
ATOM 1257 C CA . HIS A 1 165 ? -14.193 -2.746 2.680 1.00 94.88 165 HIS A CA 1
ATOM 1258 C C . HIS A 1 165 ? -12.902 -2.516 3.458 1.00 94.88 165 HIS A C 1
ATOM 1260 O O . HIS A 1 165 ? -12.950 -2.425 4.686 1.00 94.88 165 HIS A O 1
ATOM 1266 N N . VAL A 1 166 ? -11.775 -2.407 2.757 1.00 95.81 166 VAL A N 1
ATOM 1267 C CA . VAL A 1 166 ? -10.457 -2.271 3.387 1.00 95.81 166 VAL A CA 1
ATOM 1268 C C . VAL A 1 166 ? -9.767 -1.015 2.887 1.00 95.81 166 VAL A C 1
ATOM 1270 O O . VAL A 1 166 ? -9.391 -0.930 1.721 1.00 95.81 166 VAL A O 1
ATOM 1273 N N . THR A 1 167 ? -9.601 -0.039 3.773 1.00 97.44 167 THR A N 1
ATOM 1274 C CA . THR A 1 167 ? -8.862 1.186 3.469 1.00 97.44 167 THR A CA 1
ATOM 1275 C C . THR A 1 167 ? -7.363 0.952 3.642 1.00 97.44 167 THR A C 1
ATOM 1277 O O . THR A 1 167 ? -6.935 0.513 4.706 1.00 97.44 167 THR A O 1
ATOM 1280 N N . MET A 1 168 ? -6.560 1.257 2.619 1.00 96.62 168 MET A N 1
ATOM 1281 C CA . MET A 1 168 ? -5.091 1.191 2.680 1.00 96.62 168 MET A CA 1
ATOM 1282 C C . MET A 1 168 ? -4.483 2.302 1.827 1.00 96.62 168 MET A C 1
ATOM 1284 O O . MET A 1 168 ? -4.816 2.417 0.652 1.00 96.62 168 MET A O 1
ATOM 1288 N N . PHE A 1 169 ? -3.578 3.104 2.389 1.00 96.12 169 PHE A N 1
ATOM 1289 C CA . PHE A 1 169 ? -2.846 4.125 1.632 1.00 96.12 169 PHE A CA 1
ATOM 1290 C C . PHE A 1 169 ? -1.688 3.487 0.852 1.00 96.12 169 PHE A C 1
ATOM 1292 O O . PHE A 1 169 ? -0.911 2.730 1.431 1.00 96.12 169 PHE A O 1
ATOM 1299 N N . ASP A 1 170 ? -1.558 3.785 -0.445 1.00 95.50 170 ASP A N 1
ATOM 1300 C CA . ASP A 1 170 ? -0.525 3.180 -1.309 1.00 95.50 170 ASP A CA 1
ATOM 1301 C C . ASP A 1 170 ? -0.635 1.636 -1.344 1.00 95.50 170 ASP A C 1
ATOM 1303 O O . ASP A 1 170 ? 0.339 0.878 -1.286 1.00 95.50 170 ASP A O 1
ATOM 1307 N N . SER A 1 171 ? -1.885 1.173 -1.415 1.00 95.56 171 SER A N 1
ATOM 1308 C CA . SER A 1 171 ? -2.351 -0.211 -1.279 1.00 95.56 171 SER A CA 1
ATOM 1309 C C . SER A 1 171 ? -1.557 -1.222 -2.111 1.00 95.56 171 SER A C 1
ATOM 1311 O O . SER A 1 171 ? -1.220 -2.298 -1.613 1.00 95.56 171 SER A O 1
ATOM 1313 N N . LYS A 1 172 ? -1.187 -0.869 -3.350 1.00 95.19 172 LYS A N 1
ATOM 1314 C CA . LYS A 1 172 ? -0.378 -1.715 -4.244 1.00 95.19 172 LYS A CA 1
ATOM 1315 C C . LYS A 1 172 ? 0.953 -2.127 -3.603 1.00 95.19 172 LYS A C 1
ATOM 1317 O O . LYS A 1 172 ? 1.315 -3.302 -3.633 1.00 95.19 172 LYS A O 1
ATOM 1322 N N . ALA A 1 173 ? 1.673 -1.171 -3.012 1.00 94.31 173 ALA A N 1
ATOM 1323 C CA . ALA A 1 173 ? 2.970 -1.420 -2.391 1.00 94.31 173 ALA A CA 1
ATOM 1324 C C . ALA A 1 173 ? 2.824 -2.278 -1.125 1.00 94.31 173 ALA A C 1
ATOM 1326 O O . ALA A 1 173 ? 3.615 -3.196 -0.899 1.00 94.31 173 ALA A O 1
ATOM 1327 N N . GLN A 1 174 ? 1.771 -2.040 -0.339 1.00 95.06 174 GLN A N 1
ATOM 1328 C CA . GLN A 1 174 ? 1.493 -2.821 0.866 1.00 95.06 174 GLN A CA 1
ATOM 1329 C C . GLN A 1 174 ? 1.129 -4.274 0.544 1.00 95.06 174 GLN A C 1
ATOM 1331 O O . GLN A 1 174 ? 1.732 -5.194 1.096 1.00 95.06 174 GLN A O 1
ATOM 1336 N N . PHE A 1 175 ? 0.221 -4.515 -0.406 1.00 94.69 175 PHE A N 1
ATOM 1337 C CA . PHE A 1 175 ? -0.122 -5.879 -0.815 1.00 94.69 175 PHE A CA 1
ATOM 1338 C C . PHE A 1 175 ? 1.046 -6.616 -1.481 1.00 94.69 175 PHE A C 1
ATOM 1340 O O . PHE A 1 175 ? 1.183 -7.821 -1.277 1.00 94.69 175 PHE A O 1
ATOM 1347 N N . LYS A 1 176 ? 1.947 -5.916 -2.187 1.00 93.88 176 LYS A N 1
ATOM 1348 C CA . LYS A 1 176 ? 3.211 -6.500 -2.665 1.00 93.88 176 LYS A CA 1
ATOM 1349 C C . LYS A 1 176 ? 4.057 -7.041 -1.511 1.00 93.88 176 LYS A C 1
ATOM 1351 O O . LYS A 1 176 ? 4.518 -8.177 -1.582 1.00 93.88 176 LYS A O 1
ATOM 1356 N N . VAL A 1 177 ? 4.243 -6.261 -0.444 1.00 93.62 177 VAL A N 1
ATOM 1357 C CA . VAL A 1 177 ? 4.996 -6.698 0.745 1.00 93.62 177 VAL A CA 1
ATOM 1358 C C . VAL A 1 177 ? 4.293 -7.859 1.449 1.00 93.62 177 VAL A C 1
ATOM 1360 O O . VAL A 1 177 ? 4.950 -8.841 1.794 1.00 93.62 177 VAL A O 1
ATOM 1363 N N . LEU A 1 178 ? 2.969 -7.791 1.613 1.00 92.75 178 LEU A N 1
ATOM 1364 C CA . LEU A 1 178 ? 2.179 -8.841 2.261 1.00 92.75 178 LEU A CA 1
ATOM 1365 C C . LEU A 1 178 ? 2.242 -10.176 1.497 1.00 92.75 178 LEU A C 1
ATOM 1367 O O . LEU A 1 178 ? 2.449 -11.225 2.105 1.00 92.75 178 LEU A O 1
ATOM 1371 N N . TYR A 1 179 ? 2.126 -10.135 0.168 1.00 92.44 179 TYR A N 1
ATOM 1372 C CA . TYR A 1 179 ? 2.235 -11.320 -0.681 1.00 92.44 179 TYR A CA 1
ATOM 1373 C C . TYR A 1 179 ? 3.650 -11.910 -0.661 1.00 92.44 179 TYR A C 1
ATOM 1375 O O . TYR A 1 179 ? 3.810 -13.115 -0.489 1.00 92.44 179 TYR A O 1
ATOM 1383 N N . LEU A 1 180 ? 4.688 -11.075 -0.793 1.00 91.06 180 LEU A N 1
ATOM 1384 C CA . LEU A 1 180 ? 6.072 -11.556 -0.829 1.00 91.06 180 LEU A CA 1
ATOM 1385 C C . LEU A 1 180 ? 6.567 -12.103 0.522 1.00 91.06 180 LEU A C 1
ATOM 1387 O O . LEU A 1 180 ? 7.479 -12.925 0.521 1.00 91.06 180 LEU A O 1
ATOM 1391 N N . THR A 1 181 ? 5.998 -11.660 1.652 1.00 89.62 181 THR A N 1
ATOM 1392 C CA . THR A 1 181 ? 6.358 -12.164 2.996 1.00 89.62 181 THR A CA 1
ATOM 1393 C C . THR A 1 181 ? 5.498 -13.343 3.441 1.00 89.62 181 THR A C 1
ATOM 1395 O O . THR A 1 181 ? 6.014 -14.389 3.822 1.00 89.62 181 THR A O 1
ATOM 1398 N N . LEU A 1 182 ? 4.174 -13.181 3.411 1.00 88.88 182 LEU A N 1
ATOM 1399 C CA . LEU A 1 182 ? 3.227 -14.122 4.015 1.00 88.88 182 LEU A CA 1
ATOM 1400 C C . LEU A 1 182 ? 2.492 -14.994 2.989 1.00 88.88 182 LEU A C 1
ATOM 1402 O O . LEU A 1 182 ? 1.699 -15.848 3.375 1.00 88.88 182 LEU A O 1
ATOM 1406 N N . GLY A 1 183 ? 2.699 -14.774 1.686 1.00 88.88 183 GLY A N 1
ATOM 1407 C CA . GLY A 1 183 ? 1.960 -15.466 0.625 1.00 88.88 183 GLY A CA 1
ATOM 1408 C C . GLY A 1 183 ? 0.475 -15.089 0.547 1.00 88.88 183 GLY A C 1
ATOM 1409 O O . GLY A 1 183 ? -0.280 -15.740 -0.173 1.00 88.88 183 GLY A O 1
ATOM 1410 N N . LEU A 1 184 ? 0.037 -14.060 1.282 1.00 89.31 184 LEU A N 1
ATOM 1411 C CA . LEU A 1 184 ? -1.370 -13.669 1.348 1.00 89.31 184 LEU A CA 1
ATOM 1412 C C . LEU A 1 184 ? -1.783 -12.910 0.086 1.00 89.31 184 LEU A C 1
ATOM 1414 O O . LEU A 1 184 ? -1.202 -11.883 -0.268 1.00 89.31 184 LEU A O 1
ATOM 1418 N N . LEU A 1 185 ? -2.822 -13.419 -0.570 1.00 87.25 185 LEU A N 1
ATOM 1419 C CA . LEU A 1 185 ? -3.507 -12.763 -1.678 1.00 87.25 185 LEU A CA 1
ATOM 1420 C C . LEU A 1 185 ? -4.692 -11.946 -1.159 1.00 87.25 185 LEU A C 1
ATOM 1422 O O . LEU A 1 185 ? -5.279 -12.271 -0.127 1.00 87.25 185 LEU A O 1
ATOM 1426 N N . VAL A 1 186 ? -5.073 -10.904 -1.899 1.00 87.44 186 VAL A N 1
ATOM 1427 C CA . VAL A 1 186 ? -6.282 -10.132 -1.587 1.00 87.44 186 VAL A CA 1
ATOM 1428 C C . VAL A 1 186 ? -7.517 -10.997 -1.863 1.00 87.44 186 VAL A C 1
ATOM 1430 O O . VAL A 1 186 ? -7.658 -11.495 -2.984 1.00 87.44 186 VAL A O 1
ATOM 1433 N N . PRO A 1 187 ? -8.428 -11.179 -0.892 1.00 89.69 187 PRO A N 1
ATOM 1434 C CA . PRO A 1 187 ? -9.624 -11.988 -1.099 1.00 89.69 187 PRO A CA 1
ATOM 1435 C C . PRO A 1 187 ? -10.576 -11.319 -2.105 1.00 89.69 187 PRO A C 1
ATOM 1437 O O . PRO A 1 187 ? -10.826 -10.120 -1.982 1.00 89.69 187 PRO A O 1
ATOM 1440 N N . PRO A 1 188 ? -11.189 -12.055 -3.055 1.00 86.44 188 PRO A N 1
ATOM 1441 C CA . PRO A 1 188 ? -12.102 -11.467 -4.046 1.00 86.44 188 PRO A CA 1
ATOM 1442 C C . PRO A 1 188 ? -13.348 -10.779 -3.460 1.00 86.44 188 PRO A C 1
ATOM 1444 O O . PRO A 1 188 ? -13.999 -9.992 -4.142 1.00 86.44 188 PRO A O 1
ATOM 1447 N N . SER A 1 189 ? -13.698 -11.072 -2.203 1.00 89.50 189 SER A N 1
ATOM 1448 C CA . SER A 1 189 ? -14.786 -10.413 -1.471 1.00 89.50 189 SER A CA 1
ATOM 1449 C C . SER A 1 189 ? -14.390 -9.057 -0.866 1.00 89.50 189 SER A C 1
ATOM 1451 O O . SER A 1 189 ? -15.248 -8.361 -0.319 1.00 89.50 189 SER A O 1
ATOM 1453 N N . TRP A 1 190 ? -13.115 -8.661 -0.927 1.00 92.38 190 TRP A N 1
ATOM 1454 C CA . TRP A 1 190 ? -12.629 -7.407 -0.352 1.00 92.38 190 TRP A CA 1
ATOM 1455 C C . TRP A 1 190 ? -12.595 -6.299 -1.410 1.00 92.38 190 TRP A C 1
ATOM 1457 O O . TRP A 1 190 ? -11.893 -6.387 -2.413 1.00 92.38 190 TRP A O 1
ATOM 1467 N N . LEU A 1 191 ? -13.323 -5.213 -1.153 1.00 94.81 191 LEU A N 1
ATOM 1468 C CA . LEU A 1 191 ? -13.200 -3.959 -1.886 1.00 94.81 191 LEU A CA 1
ATOM 1469 C C . LEU A 1 191 ? -12.136 -3.091 -1.206 1.00 94.81 191 LEU A C 1
ATOM 1471 O O . LEU A 1 191 ? -12.363 -2.540 -0.126 1.00 94.81 191 LEU A O 1
ATOM 1475 N N . ILE A 1 192 ? -10.971 -2.985 -1.842 1.00 95.94 192 ILE A N 1
ATOM 1476 C CA . ILE A 1 192 ? -9.899 -2.082 -1.413 1.00 95.94 192 ILE A CA 1
ATOM 1477 C C . ILE A 1 192 ? -10.333 -0.640 -1.691 1.00 95.94 192 ILE A C 1
ATOM 1479 O O . ILE A 1 192 ? -10.901 -0.358 -2.744 1.00 95.94 192 ILE A O 1
ATOM 1483 N N . LEU A 1 193 ? -10.029 0.274 -0.772 1.00 97.50 193 LEU A N 1
ATOM 1484 C CA . LEU A 1 193 ? -10.209 1.714 -0.930 1.00 97.50 193 LEU A CA 1
ATOM 1485 C C . LEU A 1 193 ? -8.861 2.405 -0.681 1.00 97.50 193 LEU A C 1
ATOM 1487 O O . LEU A 1 193 ? -8.357 2.388 0.442 1.00 97.50 193 LEU A O 1
ATOM 1491 N N . ASP A 1 194 ? -8.269 3.008 -1.711 1.00 97.31 194 ASP A N 1
ATOM 1492 C CA . ASP A 1 194 ? -7.001 3.731 -1.573 1.00 97.31 194 ASP A CA 1
ATOM 1493 C C . ASP A 1 194 ? -7.218 5.253 -1.630 1.00 97.31 194 ASP A C 1
ATOM 1495 O O . ASP A 1 194 ? -7.555 5.785 -2.695 1.00 97.31 194 ASP A O 1
ATOM 1499 N N . PRO A 1 195 ? -7.017 5.994 -0.521 1.00 96.38 195 PRO A N 1
ATOM 1500 C CA . PRO A 1 195 ? -7.213 7.442 -0.502 1.00 96.38 195 PRO A CA 1
ATOM 1501 C C . PRO A 1 195 ? -6.233 8.194 -1.416 1.00 96.38 195 PRO A C 1
ATOM 1503 O O . PRO A 1 195 ? -6.524 9.314 -1.839 1.00 96.38 195 PRO A O 1
ATOM 1506 N N . LYS A 1 196 ? -5.096 7.586 -1.776 1.00 95.06 196 LYS A N 1
ATOM 1507 C CA . LYS A 1 196 ? -4.146 8.143 -2.745 1.00 95.06 196 LYS A CA 1
ATOM 1508 C C . LYS A 1 196 ? -4.758 8.185 -4.147 1.00 95.06 196 LYS A C 1
ATOM 1510 O O . LYS A 1 196 ? -4.763 9.236 -4.786 1.00 95.06 196 LYS A O 1
ATOM 1515 N N . VAL A 1 197 ? -5.344 7.065 -4.576 1.00 96.06 197 VAL A N 1
ATOM 1516 C CA . VAL A 1 197 ? -6.060 6.933 -5.856 1.00 96.06 197 VAL A CA 1
ATOM 1517 C C . VAL A 1 197 ? -7.327 7.789 -5.847 1.00 96.06 197 VAL A C 1
ATOM 1519 O O . VAL A 1 197 ? -7.580 8.517 -6.803 1.00 96.06 197 VAL A O 1
ATOM 1522 N N . GLY A 1 198 ? -8.081 7.784 -4.742 1.00 96.06 198 GLY A N 1
ATOM 1523 C CA . GLY A 1 198 ? -9.298 8.587 -4.600 1.00 96.06 198 GLY A CA 1
ATOM 1524 C C . GLY A 1 198 ? -9.036 10.086 -4.761 1.00 96.06 198 GLY A C 1
ATOM 1525 O O . GLY A 1 198 ? -9.738 10.757 -5.513 1.00 96.06 198 GLY A O 1
ATOM 1526 N N . SER A 1 199 ? -7.979 10.613 -4.132 1.00 95.56 199 SER A N 1
ATOM 1527 C CA . SER A 1 199 ? -7.605 12.023 -4.297 1.00 95.56 199 SER A CA 1
ATOM 1528 C C . SER A 1 199 ? -7.040 12.350 -5.679 1.00 95.56 199 SER A C 1
ATOM 1530 O O . SER A 1 199 ? -7.229 13.480 -6.131 1.00 95.56 199 SER A O 1
ATOM 1532 N N . TRP A 1 200 ? -6.336 11.419 -6.332 1.00 95.25 200 TRP A N 1
ATOM 1533 C CA . TRP A 1 200 ? -5.893 11.600 -7.718 1.00 95.25 200 TRP A CA 1
ATOM 1534 C C . TRP A 1 200 ? -7.092 11.686 -8.665 1.00 95.25 200 TRP A C 1
ATOM 1536 O O . TRP A 1 200 ? -7.130 12.570 -9.511 1.00 95.25 200 TRP A O 1
ATOM 1546 N N . MET A 1 201 ? -8.110 10.845 -8.487 1.00 95.12 201 MET A N 1
ATOM 1547 C CA . MET A 1 201 ? -9.264 10.830 -9.386 1.00 95.12 201 MET A CA 1
ATOM 1548 C C . MET A 1 201 ? -10.117 12.112 -9.293 1.00 95.12 201 MET A C 1
ATOM 1550 O O . MET A 1 201 ? -10.659 12.551 -10.303 1.00 95.12 201 MET A O 1
ATOM 1554 N N . ILE A 1 202 ? -10.188 12.762 -8.120 1.00 94.75 202 ILE A N 1
ATOM 1555 C CA . ILE A 1 202 ? -10.829 14.088 -7.977 1.00 94.75 202 ILE A CA 1
ATOM 1556 C C . ILE A 1 202 ? -9.984 15.192 -8.643 1.00 94.75 202 ILE A C 1
ATOM 1558 O O . ILE A 1 202 ? -10.529 16.133 -9.218 1.00 94.75 202 ILE A O 1
ATOM 1562 N N . GLN A 1 203 ? -8.651 15.104 -8.559 1.00 92.31 203 GLN A N 1
ATOM 1563 C CA . GLN A 1 203 ? -7.710 16.136 -9.019 1.00 92.31 203 GLN A CA 1
ATOM 1564 C C . GLN A 1 203 ? -6.519 15.517 -9.784 1.00 92.31 203 GLN A C 1
ATOM 1566 O O . GLN A 1 203 ? -5.396 15.494 -9.270 1.00 92.31 203 GLN A O 1
ATOM 1571 N N . PRO A 1 204 ? -6.724 15.039 -11.028 1.00 91.06 204 PRO A N 1
ATOM 1572 C CA . PRO A 1 204 ? -5.718 14.249 -11.751 1.00 91.06 204 PRO A CA 1
ATOM 1573 C C . PRO A 1 204 ? -4.547 15.072 -12.304 1.00 91.06 204 PRO A C 1
ATOM 1575 O O . PRO A 1 204 ? -3.535 14.501 -12.701 1.00 91.06 204 PRO A O 1
ATOM 1578 N N . MET A 1 205 ? -4.679 16.403 -12.337 1.00 91.56 205 MET A N 1
ATOM 1579 C CA . MET A 1 205 ? -3.633 17.338 -12.780 1.00 91.56 205 MET A CA 1
ATOM 1580 C C . MET A 1 205 ? -2.667 17.749 -11.658 1.00 91.56 205 MET A C 1
ATOM 1582 O O . MET A 1 205 ? -1.639 18.370 -11.933 1.00 91.56 205 MET A O 1
ATOM 1586 N N . ASP A 1 206 ? -2.990 17.437 -10.401 1.00 89.88 206 ASP A N 1
ATOM 1587 C CA . ASP A 1 206 ? -2.149 17.799 -9.264 1.00 89.88 206 ASP A CA 1
ATOM 1588 C C . ASP A 1 206 ? -0.962 16.845 -9.103 1.00 89.88 206 ASP A C 1
ATOM 1590 O O . ASP A 1 206 ? -0.981 15.685 -9.519 1.00 89.88 206 ASP A O 1
ATOM 1594 N N . LYS A 1 207 ? 0.088 17.327 -8.430 1.00 87.88 207 LYS A N 1
ATOM 1595 C CA . LYS A 1 207 ? 1.213 16.475 -8.028 1.00 87.88 207 LYS A CA 1
ATOM 1596 C C . LYS A 1 207 ? 0.739 15.384 -7.067 1.00 87.88 207 LYS A C 1
ATOM 1598 O O . LYS A 1 207 ? -0.086 15.637 -6.189 1.00 87.88 207 LYS A O 1
ATOM 1603 N N . GLU A 1 208 ? 1.338 14.202 -7.194 1.00 86.38 208 GLU A N 1
ATOM 1604 C CA . GLU A 1 208 ? 1.095 13.052 -6.321 1.00 86.38 208 GLU A CA 1
ATOM 1605 C C . GLU A 1 208 ? 1.177 13.455 -4.838 1.00 86.38 208 GLU A C 1
ATOM 1607 O O . GLU A 1 208 ? 2.197 13.966 -4.364 1.00 86.38 208 GLU A O 1
ATOM 1612 N N . ARG A 1 209 ? 0.078 13.252 -4.104 1.00 88.62 209 ARG A N 1
ATOM 1613 C CA . ARG A 1 209 ? -0.032 13.634 -2.695 1.00 88.62 209 ARG A CA 1
ATOM 1614 C C . ARG A 1 209 ? 0.485 12.516 -1.795 1.00 88.62 209 ARG A C 1
ATOM 1616 O O . ARG A 1 209 ? 0.058 11.370 -1.905 1.00 88.62 209 ARG A O 1
ATOM 1623 N N . ASN A 1 210 ? 1.348 12.878 -0.851 1.00 91.38 210 ASN A N 1
ATOM 1624 C CA . ASN A 1 210 ? 1.661 12.029 0.293 1.00 91.38 210 ASN A CA 1
ATOM 1625 C C . ASN A 1 210 ? 0.549 12.093 1.356 1.00 91.38 210 ASN A C 1
ATOM 1627 O O . ASN A 1 210 ? -0.339 12.948 1.283 1.00 91.38 210 ASN A O 1
ATOM 1631 N N . LEU A 1 211 ? 0.605 11.214 2.362 1.00 91.81 211 LEU A N 1
ATOM 1632 C CA . LEU A 1 211 ? -0.413 11.147 3.417 1.00 91.81 211 LEU A CA 1
ATOM 1633 C C . LEU A 1 211 ? -0.602 12.490 4.143 1.00 91.81 211 LEU A C 1
ATOM 1635 O O . LEU A 1 211 ? -1.731 12.900 4.396 1.00 91.81 211 LEU A O 1
ATOM 1639 N N . THR A 1 212 ? 0.486 13.212 4.412 1.00 92.25 212 THR A N 1
ATOM 1640 C CA . THR A 1 212 ? 0.458 14.544 5.036 1.00 92.25 212 THR A CA 1
ATOM 1641 C C . THR A 1 212 ? -0.326 15.554 4.204 1.00 92.25 212 THR A C 1
ATOM 1643 O O . THR A 1 212 ? -1.219 16.219 4.725 1.00 92.25 212 THR A O 1
ATOM 1646 N N . ASN A 1 213 ? -0.067 15.625 2.899 1.00 92.06 213 ASN A N 1
ATOM 1647 C CA . ASN A 1 213 ? -0.792 16.500 1.981 1.00 92.06 213 ASN A CA 1
ATOM 1648 C C . ASN A 1 213 ? -2.265 16.084 1.858 1.00 92.06 213 ASN A C 1
ATOM 1650 O O . ASN A 1 213 ? -3.132 16.953 1.784 1.00 92.06 213 ASN A O 1
ATOM 1654 N N . LEU A 1 214 ? -2.569 14.780 1.878 1.00 93.75 214 LEU A N 1
ATOM 1655 C CA . LEU A 1 214 ? -3.949 14.283 1.899 1.00 93.75 214 LEU A CA 1
ATOM 1656 C C . LEU A 1 214 ? -4.700 14.716 3.165 1.00 93.75 214 LEU A C 1
ATOM 1658 O O . LEU A 1 214 ? -5.813 15.220 3.053 1.00 93.75 214 LEU A O 1
ATOM 1662 N N . VAL A 1 215 ? -4.094 14.579 4.349 1.00 93.88 215 VAL A N 1
ATOM 1663 C CA . VAL A 1 215 ? -4.682 15.040 5.620 1.00 93.88 215 VAL A CA 1
ATOM 1664 C C . VAL A 1 215 ? -4.905 16.551 5.587 1.00 93.88 215 VAL A C 1
ATOM 1666 O O . VAL A 1 215 ? -6.017 17.003 5.836 1.00 93.88 215 VAL A O 1
ATOM 1669 N N . MET A 1 216 ? -3.901 17.338 5.190 1.00 92.69 216 MET A N 1
ATOM 1670 C CA . MET A 1 216 ? -4.021 18.802 5.112 1.00 92.69 216 MET A CA 1
ATOM 1671 C C . MET A 1 216 ? -5.065 19.284 4.088 1.00 92.69 216 MET A C 1
ATOM 1673 O O . MET A 1 216 ? -5.600 20.376 4.256 1.00 92.69 216 MET A O 1
ATOM 1677 N N . THR A 1 217 ? -5.359 18.494 3.046 1.00 93.38 217 THR A N 1
ATOM 1678 C CA . THR A 1 217 ? -6.361 18.834 2.015 1.00 93.38 217 THR A CA 1
ATOM 1679 C C . THR A 1 217 ? -7.773 18.392 2.418 1.00 93.38 217 THR A C 1
ATOM 1681 O O . THR A 1 217 ? -8.712 19.174 2.313 1.00 93.38 217 THR A O 1
ATOM 1684 N N . TRP A 1 218 ? -7.933 17.144 2.873 1.00 93.56 218 TRP A N 1
ATOM 1685 C CA . TRP A 1 218 ? -9.240 16.482 3.002 1.00 93.56 218 TRP A CA 1
ATOM 1686 C C . TRP A 1 218 ? -9.723 16.308 4.448 1.00 93.56 218 TRP A C 1
ATOM 1688 O O . TRP A 1 218 ? -10.928 16.212 4.679 1.00 93.56 218 TRP A O 1
ATOM 1698 N N . ASP A 1 219 ? -8.818 16.276 5.430 1.00 92.69 219 ASP A N 1
ATOM 1699 C CA . ASP A 1 219 ? -9.162 16.190 6.855 1.00 92.69 219 ASP A CA 1
ATOM 1700 C C . ASP A 1 219 ? -8.248 17.061 7.747 1.00 92.69 219 ASP A C 1
ATOM 1702 O O . ASP A 1 219 ? -7.490 16.531 8.570 1.00 92.69 219 ASP A O 1
ATOM 1706 N N . PRO A 1 220 ? -8.319 18.408 7.644 1.00 91.81 220 PRO A N 1
ATOM 1707 C CA . PRO A 1 220 ? -7.505 19.308 8.469 1.00 91.81 220 PRO A CA 1
ATOM 1708 C C . PRO A 1 220 ? -7.682 19.085 9.980 1.00 91.81 220 PRO A C 1
ATOM 1710 O O . PRO A 1 220 ? -6.766 19.346 10.757 1.00 91.81 220 PRO A O 1
ATOM 1713 N N . SER A 1 221 ? -8.833 18.545 10.403 1.00 88.94 221 SER A N 1
ATOM 1714 C CA . SER A 1 221 ? -9.115 18.135 11.785 1.00 88.94 221 SER A CA 1
ATOM 1715 C C . SER A 1 221 ? -8.173 17.056 12.327 1.00 88.94 221 SER A C 1
ATOM 1717 O O . SER A 1 221 ? -8.018 16.960 13.539 1.00 88.94 221 SER A O 1
ATOM 1719 N N . SER A 1 222 ? -7.521 16.263 11.473 1.00 88.44 222 SER A N 1
ATOM 1720 C CA . SER A 1 222 ? -6.539 15.256 11.901 1.00 88.44 222 SER A CA 1
ATOM 1721 C C . SER A 1 222 ? -5.095 15.762 11.921 1.00 88.44 222 SER A C 1
ATOM 1723 O O . SER A 1 222 ? -4.191 14.997 12.261 1.00 88.44 222 SER A O 1
ATOM 1725 N N . LYS A 1 223 ? -4.855 17.050 11.634 1.00 87.88 223 LYS A N 1
ATOM 1726 C CA . LYS A 1 223 ? -3.522 17.662 11.737 1.00 87.88 223 LYS A CA 1
ATOM 1727 C C . LYS A 1 223 ? -2.844 17.430 13.105 1.00 87.88 223 LYS A C 1
ATOM 1729 O O . LYS A 1 223 ? -1.691 17.008 13.082 1.00 87.88 223 LYS A O 1
ATOM 1734 N N . PRO A 1 224 ? -3.507 17.586 14.272 1.00 86.88 224 PRO A N 1
ATOM 1735 C CA . PRO A 1 224 ? -2.874 17.314 15.569 1.00 86.88 224 PRO A CA 1
ATOM 1736 C C . PRO A 1 224 ? -2.419 15.860 15.741 1.00 86.88 224 PRO A C 1
ATOM 1738 O O . PRO A 1 224 ? -1.387 15.595 16.348 1.00 86.88 224 PRO A O 1
ATOM 1741 N N . VAL A 1 225 ? -3.166 14.908 15.172 1.00 84.50 225 VAL A N 1
ATOM 1742 C CA . VAL A 1 225 ? -2.818 13.478 15.198 1.00 84.50 225 VAL A CA 1
ATOM 1743 C C . VAL A 1 225 ? -1.598 13.202 14.317 1.00 84.50 225 VAL A C 1
ATOM 1745 O O . VAL A 1 225 ? -0.716 12.446 14.710 1.00 84.50 225 VAL A O 1
ATOM 1748 N N . LEU A 1 226 ? -1.511 13.852 13.155 1.00 86.12 226 LEU A N 1
ATOM 1749 C CA . LEU A 1 226 ? -0.343 13.778 12.276 1.00 86.12 226 LEU A CA 1
ATOM 1750 C C . LEU A 1 226 ? 0.903 14.438 12.893 1.00 86.12 226 LEU A C 1
ATOM 1752 O O . LEU A 1 226 ? 2.005 13.925 12.727 1.00 86.12 226 LEU A O 1
ATOM 1756 N N . GLU A 1 227 ? 0.750 15.548 13.616 1.00 85.06 227 GLU A N 1
ATOM 1757 C CA . GLU A 1 227 ? 1.852 16.193 14.345 1.00 85.06 227 GLU A CA 1
ATOM 1758 C C . GLU A 1 227 ? 2.331 15.337 15.529 1.00 85.06 227 GLU A C 1
ATOM 1760 O O . GLU A 1 227 ? 3.532 15.263 15.776 1.00 85.06 227 GLU A O 1
ATOM 1765 N N . TYR A 1 228 ? 1.416 14.638 16.212 1.00 80.44 228 TYR A N 1
ATOM 1766 C CA . TYR A 1 228 ? 1.727 13.762 17.345 1.00 80.44 228 TYR A CA 1
ATOM 1767 C C . TYR A 1 228 ? 2.378 12.429 16.937 1.00 80.44 228 TYR A C 1
ATOM 1769 O O . TYR A 1 228 ? 3.403 12.048 17.495 1.00 80.44 228 TYR A O 1
ATOM 1777 N N . LEU A 1 229 ? 1.812 11.717 15.955 1.00 77.38 229 LEU A N 1
ATOM 1778 C CA . LEU A 1 229 ? 2.352 10.432 15.481 1.00 77.38 229 LEU A CA 1
ATOM 1779 C C . LEU A 1 229 ? 3.476 10.604 14.433 1.00 77.38 229 LEU A C 1
ATOM 1781 O O . LEU A 1 229 ? 4.187 9.652 14.097 1.00 77.38 229 LEU A O 1
ATOM 1785 N N . GLY A 1 230 ? 3.635 11.828 13.925 1.00 71.94 230 GLY A N 1
ATOM 1786 C CA . GLY A 1 230 ? 4.656 12.273 12.984 1.00 71.94 230 GLY A CA 1
ATOM 1787 C C . GLY A 1 230 ? 4.388 11.953 11.507 1.00 71.94 230 GLY A C 1
ATOM 1788 O O . GLY A 1 230 ? 3.690 11.007 11.142 1.00 71.94 230 GLY A O 1
ATOM 1789 N N . SER A 1 231 ? 5.005 12.765 10.644 1.00 70.25 231 SER A N 1
ATOM 1790 C CA . SER A 1 231 ? 4.988 12.637 9.181 1.00 70.25 231 SER A CA 1
ATOM 1791 C C . SER A 1 231 ? 6.187 11.830 8.678 1.00 70.25 231 SER A C 1
ATOM 1793 O O . SER A 1 231 ? 7.298 11.994 9.182 1.00 70.25 231 SER A O 1
ATOM 1795 N N . SER A 1 232 ? 6.010 11.056 7.604 1.00 72.75 232 SER A N 1
ATOM 1796 C CA . SER A 1 232 ? 7.133 10.585 6.780 1.00 72.75 232 SER A CA 1
ATOM 1797 C C . SER A 1 232 ? 7.442 11.541 5.627 1.00 72.75 232 SER A C 1
ATOM 1799 O O . SER A 1 232 ? 6.688 12.470 5.328 1.00 72.75 232 SER A O 1
ATOM 1801 N N . THR A 1 233 ? 8.567 11.282 4.967 1.00 74.19 233 THR A N 1
ATOM 1802 C CA . THR A 1 233 ? 8.938 11.813 3.653 1.00 74.19 233 THR A CA 1
ATOM 1803 C C . THR A 1 233 ? 8.414 10.905 2.526 1.00 74.19 233 THR A C 1
ATOM 1805 O O . THR A 1 233 ? 7.983 9.776 2.777 1.00 74.19 233 THR A O 1
ATOM 1808 N N . GLY A 1 234 ? 8.462 11.392 1.279 1.00 83.12 234 GLY A N 1
ATOM 1809 C CA . GLY A 1 234 ? 8.026 10.649 0.086 1.00 83.12 234 GLY A CA 1
ATOM 1810 C C . GLY A 1 234 ? 6.504 10.585 -0.102 1.00 83.12 234 GLY A C 1
ATOM 1811 O O . GLY A 1 234 ? 5.758 11.124 0.712 1.00 83.12 234 GLY A O 1
ATOM 1812 N N . CYS A 1 235 ? 6.061 9.948 -1.195 1.00 82.62 235 CYS A N 1
ATOM 1813 C CA . CYS A 1 235 ? 4.641 9.772 -1.562 1.00 82.62 235 CYS A CA 1
ATOM 1814 C C . CYS A 1 235 ? 4.137 8.316 -1.471 1.00 82.62 235 CYS A C 1
ATOM 1816 O O . CYS A 1 235 ? 2.960 8.064 -1.725 1.00 82.62 235 CYS A O 1
ATOM 1818 N N . GLY A 1 236 ? 5.008 7.361 -1.131 1.00 87.75 236 GLY A N 1
ATOM 1819 C CA . GLY A 1 236 ? 4.623 5.976 -0.838 1.00 87.75 236 GLY A CA 1
ATOM 1820 C C . GLY A 1 236 ? 4.174 5.783 0.614 1.00 87.75 236 GLY A C 1
ATOM 1821 O O . GLY A 1 236 ? 4.214 6.732 1.401 1.00 87.75 236 GLY A O 1
ATOM 1822 N N . SER A 1 237 ? 3.775 4.558 0.971 1.00 90.75 237 SER A N 1
ATOM 1823 C CA . SER A 1 237 ? 3.366 4.200 2.341 1.00 90.75 237 SER A CA 1
ATOM 1824 C C . SER A 1 237 ? 4.396 4.632 3.404 1.00 90.75 237 SER A C 1
ATOM 1826 O O . SER A 1 237 ? 5.573 4.263 3.376 1.00 90.75 237 SER A O 1
ATOM 1828 N N . VAL A 1 238 ? 3.904 5.387 4.386 1.00 90.75 238 VAL A N 1
ATOM 1829 C CA . VAL A 1 238 ? 4.539 5.760 5.656 1.00 90.75 238 VAL A CA 1
ATOM 1830 C C . VAL A 1 238 ? 4.958 4.504 6.422 1.00 90.75 238 VAL A C 1
ATOM 1832 O O . VAL A 1 238 ? 6.063 4.450 6.962 1.00 90.75 238 VAL A O 1
ATOM 1835 N N . GLY A 1 239 ? 4.102 3.477 6.440 1.00 88.38 239 GLY A N 1
ATOM 1836 C CA . GLY A 1 239 ? 4.348 2.183 7.085 1.00 88.38 239 GLY A CA 1
ATOM 1837 C C . GLY A 1 239 ? 5.512 1.391 6.469 1.00 88.38 239 GLY A C 1
ATOM 1838 O O . GLY A 1 239 ? 6.288 0.743 7.185 1.00 88.38 239 GLY A O 1
ATOM 1839 N N . LEU A 1 240 ? 5.715 1.540 5.155 1.00 90.88 240 LEU A N 1
ATOM 1840 C CA . LEU A 1 240 ? 6.838 0.953 4.417 1.00 90.88 240 LEU A CA 1
ATOM 1841 C C . LEU A 1 240 ? 8.109 1.826 4.395 1.00 90.88 240 LEU A C 1
ATOM 1843 O O . LEU A 1 240 ? 9.191 1.298 4.145 1.00 90.88 240 LEU A O 1
ATOM 1847 N N . ASN A 1 241 ? 8.020 3.132 4.674 1.00 89.50 241 ASN A N 1
ATOM 1848 C CA . ASN A 1 241 ? 9.176 4.036 4.661 1.00 89.50 241 ASN A CA 1
ATOM 1849 C C . ASN A 1 241 ? 10.114 3.803 5.867 1.00 89.50 241 ASN A C 1
ATOM 1851 O O . ASN A 1 241 ? 9.925 4.360 6.950 1.00 89.50 241 ASN A O 1
ATOM 1855 N N . VAL A 1 242 ? 11.164 3.006 5.649 1.00 85.88 242 VAL A N 1
ATOM 1856 C CA . VAL A 1 242 ? 12.194 2.664 6.649 1.00 85.88 242 VAL A CA 1
ATOM 1857 C C . VAL A 1 242 ? 13.268 3.736 6.866 1.00 85.88 242 VAL A C 1
ATOM 1859 O O . VAL A 1 242 ? 14.050 3.609 7.803 1.00 85.88 242 VAL A O 1
ATOM 1862 N N . GLU A 1 243 ? 13.309 4.791 6.047 1.00 82.62 243 GLU A N 1
ATOM 1863 C CA . GLU A 1 243 ? 14.225 5.933 6.225 1.00 82.62 243 GLU A CA 1
ATOM 1864 C C . GLU A 1 243 ? 13.704 6.938 7.270 1.00 82.62 243 GLU A C 1
ATOM 1866 O O . GLU A 1 243 ? 14.431 7.823 7.728 1.00 82.62 243 GLU A O 1
ATOM 1871 N N . GLY A 1 244 ? 12.428 6.820 7.652 1.00 75.38 244 GLY A N 1
ATOM 1872 C CA . GLY A 1 244 ? 11.802 7.657 8.668 1.00 75.38 244 GLY A CA 1
ATOM 1873 C C . GLY A 1 244 ? 12.391 7.438 10.066 1.00 75.38 244 GLY A C 1
ATOM 1874 O O . GLY A 1 244 ? 12.642 6.313 10.485 1.00 75.38 244 GLY A O 1
ATOM 1875 N N . LYS A 1 245 ? 12.528 8.528 10.833 1.00 78.62 245 LYS A N 1
ATOM 1876 C CA . LYS A 1 245 ? 12.991 8.489 12.235 1.00 78.62 245 LYS A CA 1
ATOM 1877 C C . LYS A 1 245 ? 12.034 7.741 13.174 1.00 78.62 245 LYS A C 1
ATOM 1879 O O . LYS A 1 245 ? 12.457 7.264 14.222 1.00 78.62 245 LYS A O 1
ATOM 1884 N N . ASN A 1 246 ? 10.752 7.670 12.814 1.00 83.94 246 ASN A N 1
ATOM 1885 C CA . ASN A 1 246 ? 9.700 7.142 13.676 1.00 83.94 246 ASN A CA 1
ATOM 1886 C C . ASN A 1 246 ? 9.698 5.598 13.680 1.00 83.94 246 ASN A C 1
ATOM 1888 O O . ASN A 1 246 ? 9.847 4.990 12.610 1.00 83.94 246 ASN A O 1
ATOM 1892 N N . PRO A 1 247 ? 9.462 4.952 14.842 1.00 86.25 247 PRO A N 1
ATOM 1893 C CA . PRO A 1 247 ? 9.334 3.499 14.942 1.00 86.25 247 PRO A CA 1
ATOM 1894 C C . PRO A 1 247 ? 8.291 2.921 13.978 1.00 86.25 247 PRO A C 1
ATOM 1896 O O . PRO A 1 247 ? 7.285 3.563 13.664 1.00 86.25 247 PRO A O 1
ATOM 1899 N N . ALA A 1 248 ? 8.500 1.677 13.540 1.00 88.56 248 ALA A N 1
ATOM 1900 C CA . ALA A 1 248 ? 7.623 1.020 12.569 1.00 88.56 248 ALA A CA 1
ATOM 1901 C C . ALA A 1 248 ? 6.175 0.887 13.077 1.00 88.56 248 ALA A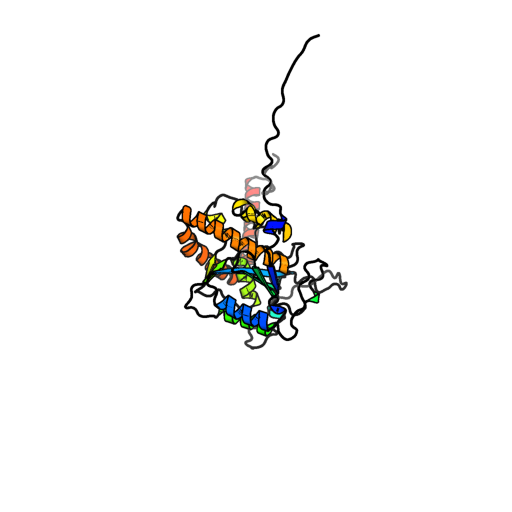 C 1
ATOM 1903 O O . ALA A 1 248 ? 5.241 1.151 12.319 1.00 88.56 248 ALA A O 1
ATOM 1904 N N . ARG A 1 249 ? 5.995 0.578 14.372 1.00 88.88 249 ARG A N 1
ATOM 1905 C CA . ARG A 1 249 ? 4.692 0.587 15.061 1.00 88.88 249 ARG A CA 1
ATOM 1906 C C . ARG A 1 249 ? 3.975 1.933 14.913 1.00 88.88 249 ARG A C 1
ATOM 1908 O O . ARG A 1 249 ? 2.833 1.965 14.466 1.00 88.88 249 ARG A O 1
ATOM 1915 N N . LEU A 1 250 ? 4.657 3.041 15.215 1.00 88.50 250 LEU A N 1
ATOM 1916 C CA . LEU A 1 250 ? 4.068 4.384 15.169 1.00 88.50 250 LEU A CA 1
ATOM 1917 C C . LEU A 1 250 ? 3.687 4.800 13.738 1.00 88.50 250 LEU A C 1
ATOM 1919 O O . LEU A 1 250 ? 2.601 5.334 13.527 1.00 88.50 250 LEU A O 1
ATOM 1923 N N . ARG A 1 251 ? 4.543 4.491 12.752 1.00 90.81 251 ARG A N 1
ATOM 1924 C CA . ARG A 1 251 ? 4.289 4.762 11.324 1.00 90.81 251 ARG A CA 1
ATOM 1925 C C . ARG A 1 251 ? 3.089 3.991 10.768 1.00 90.81 251 ARG A C 1
ATOM 1927 O O . ARG A 1 251 ? 2.300 4.561 10.023 1.00 90.81 251 ARG A O 1
ATOM 1934 N N . ALA A 1 252 ? 2.924 2.721 11.140 1.00 92.75 252 ALA A N 1
ATOM 1935 C CA . ALA A 1 252 ? 1.759 1.940 10.725 1.00 92.75 252 ALA A CA 1
ATOM 1936 C C . ALA A 1 252 ? 0.472 2.417 11.419 1.00 92.75 252 ALA A C 1
ATOM 1938 O O . ALA A 1 252 ? -0.565 2.541 10.772 1.00 92.75 252 ALA A O 1
ATOM 1939 N N . VAL A 1 253 ? 0.532 2.732 12.718 1.00 91.88 253 VAL A N 1
ATOM 1940 C CA . VAL A 1 253 ? -0.615 3.270 13.469 1.00 91.88 253 VAL A CA 1
ATOM 1941 C C . VAL A 1 253 ? -1.090 4.604 12.885 1.00 91.88 253 VAL A C 1
ATOM 1943 O O . VAL A 1 253 ? -2.294 4.782 12.683 1.00 91.88 253 VAL A O 1
ATOM 1946 N N . SER A 1 254 ? -0.166 5.519 12.567 1.00 91.50 254 SER A N 1
ATOM 1947 C CA . SER A 1 254 ? -0.512 6.814 11.973 1.00 91.50 254 SER A CA 1
ATOM 1948 C C . SER A 1 254 ? -1.117 6.662 10.583 1.00 91.50 254 SER A C 1
ATOM 1950 O O . SER A 1 254 ? -2.172 7.235 10.314 1.00 91.50 254 SER A O 1
ATOM 1952 N N . GLU A 1 255 ? -0.520 5.828 9.731 1.00 94.00 255 GLU A N 1
ATOM 1953 C CA . GLU A 1 255 ? -1.051 5.542 8.402 1.00 94.00 255 GLU A CA 1
ATOM 1954 C C . GLU A 1 255 ? -2.451 4.932 8.449 1.00 94.00 255 GLU A C 1
ATOM 1956 O O . GLU A 1 255 ? -3.355 5.447 7.795 1.00 94.00 255 GLU A O 1
ATOM 1961 N N . CYS A 1 256 ? -2.650 3.885 9.253 1.00 94.94 256 CYS A N 1
ATOM 1962 C CA . CYS A 1 256 ? -3.923 3.176 9.368 1.00 94.94 256 CYS A CA 1
ATOM 1963 C C . CYS A 1 256 ? -5.067 4.129 9.754 1.00 94.94 256 CYS A C 1
ATOM 1965 O O . CYS A 1 256 ? -6.117 4.157 9.100 1.00 94.94 256 CYS A O 1
ATOM 1967 N N . LEU A 1 257 ? -4.845 4.965 10.771 1.00 93.31 257 LEU A N 1
ATOM 1968 C CA . LEU A 1 257 ? -5.849 5.895 11.278 1.00 93.31 257 LEU A CA 1
ATOM 1969 C C . LEU A 1 257 ? -6.119 7.062 10.320 1.00 93.31 257 LEU A C 1
ATOM 1971 O O . LEU A 1 257 ? -7.275 7.410 10.064 1.00 93.31 257 LEU A O 1
ATOM 1975 N N . LEU A 1 258 ? -5.065 7.685 9.791 1.00 93.00 258 LEU A N 1
ATOM 1976 C CA . LEU A 1 258 ? -5.201 8.847 8.914 1.00 93.00 258 LEU A CA 1
ATOM 1977 C C . LEU A 1 258 ? -5.784 8.446 7.554 1.00 93.00 258 LEU A C 1
ATOM 1979 O O . LEU A 1 258 ? -6.666 9.143 7.054 1.00 93.00 258 LEU A O 1
ATOM 1983 N N . ALA A 1 259 ? -5.384 7.296 6.997 1.00 94.94 259 ALA A N 1
ATOM 1984 C CA . ALA A 1 259 ? -5.966 6.757 5.770 1.00 94.94 259 ALA A CA 1
ATOM 1985 C C . ALA A 1 259 ? -7.475 6.512 5.927 1.00 94.94 259 ALA A C 1
ATOM 1987 O O . ALA A 1 259 ? -8.245 6.914 5.057 1.00 94.94 259 ALA A O 1
ATOM 1988 N N . TRP A 1 260 ? -7.918 5.938 7.054 1.00 94.56 260 TRP A N 1
ATOM 1989 C CA . TRP A 1 260 ? -9.341 5.745 7.360 1.00 94.56 260 TRP A CA 1
ATOM 1990 C C . TRP A 1 260 ? -10.126 7.060 7.357 1.00 94.56 260 TRP A C 1
ATOM 1992 O O . TRP A 1 260 ? -11.148 7.179 6.673 1.00 94.56 260 TRP A O 1
ATOM 2002 N N . ARG A 1 261 ? -9.643 8.064 8.100 1.00 93.25 261 ARG A N 1
ATOM 2003 C CA . ARG A 1 261 ? -10.324 9.360 8.232 1.00 93.25 261 ARG A CA 1
ATOM 2004 C C . ARG A 1 261 ? -10.371 10.118 6.901 1.00 93.25 261 ARG A C 1
ATOM 2006 O O . ARG A 1 261 ? -11.446 10.567 6.503 1.00 93.25 261 ARG A O 1
ATOM 2013 N N . VAL A 1 262 ? -9.252 10.175 6.174 1.00 95.12 262 VAL A N 1
ATOM 2014 C CA . VAL A 1 262 ? -9.161 10.784 4.836 1.00 95.12 262 VAL A CA 1
ATOM 2015 C C . VAL A 1 262 ? -10.067 10.062 3.835 1.00 95.12 262 VAL A C 1
ATOM 2017 O O . VAL A 1 262 ? -10.822 10.719 3.121 1.00 95.12 262 VAL A O 1
ATOM 2020 N N . MET A 1 263 ? -10.063 8.725 3.798 1.00 96.31 263 MET A N 1
ATOM 2021 C CA . MET A 1 263 ? -10.884 7.959 2.852 1.00 96.31 263 MET A CA 1
ATOM 2022 C C . MET A 1 263 ? -12.384 8.176 3.079 1.00 96.31 263 MET A C 1
ATOM 2024 O O . MET A 1 263 ? -13.145 8.213 2.116 1.00 96.31 263 MET A O 1
ATOM 2028 N N . ARG A 1 264 ? -12.832 8.394 4.324 1.00 94.19 264 ARG A N 1
ATOM 2029 C CA . ARG A 1 264 ? -14.232 8.768 4.595 1.00 94.19 264 ARG A CA 1
ATOM 2030 C C . ARG A 1 264 ? -14.612 10.127 4.004 1.00 94.19 264 ARG A C 1
ATOM 2032 O O . ARG A 1 264 ? -15.738 10.271 3.543 1.00 94.19 264 ARG A O 1
ATOM 2039 N N . LYS A 1 265 ? -13.700 11.104 4.016 1.00 95.62 265 LYS A N 1
ATOM 2040 C CA . LYS A 1 265 ? -13.912 12.430 3.408 1.00 95.62 265 LYS A CA 1
ATOM 2041 C C . LYS A 1 265 ? -13.916 12.327 1.884 1.00 95.62 265 LYS A C 1
ATOM 2043 O O . LYS A 1 265 ? -14.865 12.767 1.246 1.00 95.62 265 LYS A O 1
ATOM 2048 N N . LEU A 1 266 ? -12.919 11.639 1.324 1.00 96.44 266 LEU A N 1
ATOM 2049 C CA . LEU A 1 266 ? -12.833 11.353 -0.108 1.00 96.44 266 LEU A CA 1
ATOM 2050 C C . LEU A 1 266 ? -14.049 10.584 -0.631 1.00 96.44 266 LEU A C 1
ATOM 2052 O O . LEU A 1 266 ? -14.509 10.896 -1.717 1.00 96.44 266 LEU A O 1
ATOM 2056 N N . GLN A 1 267 ? -14.598 9.621 0.118 1.00 96.50 267 GLN A N 1
ATOM 2057 C CA . GLN A 1 267 ? -15.817 8.914 -0.291 1.00 96.50 267 GLN A CA 1
ATOM 2058 C C . GLN A 1 267 ? -16.976 9.897 -0.520 1.00 96.50 267 GLN A C 1
ATOM 2060 O O . GLN A 1 267 ? -17.601 9.842 -1.574 1.00 96.50 267 GLN A O 1
ATOM 2065 N N . SER A 1 268 ? -17.233 10.818 0.416 1.00 96.38 268 SER A N 1
ATOM 2066 C CA . SER A 1 268 ? -18.306 11.810 0.264 1.00 96.38 268 SER A CA 1
ATOM 2067 C C . SER A 1 268 ? -18.097 12.734 -0.939 1.00 96.38 268 SER A C 1
ATOM 2069 O O . SER A 1 268 ? -19.060 13.036 -1.639 1.00 96.38 268 SER A O 1
ATOM 2071 N N . GLU A 1 269 ? -16.857 13.136 -1.226 1.00 96.81 269 GLU A N 1
ATOM 2072 C CA . GLU A 1 269 ? -16.552 13.960 -2.404 1.00 96.81 269 GLU A CA 1
ATOM 2073 C C . GLU A 1 269 ? -16.637 13.169 -3.718 1.00 96.81 269 GLU A C 1
ATOM 2075 O O . GLU A 1 269 ? -17.157 13.660 -4.714 1.00 96.81 269 GLU A O 1
ATOM 2080 N N . LEU A 1 270 ? -16.208 11.905 -3.729 1.00 97.31 270 LEU A N 1
ATOM 2081 C CA . LEU A 1 270 ? -16.356 11.009 -4.879 1.00 97.31 270 LEU A CA 1
ATOM 2082 C C . LEU A 1 270 ? -17.821 10.682 -5.187 1.00 97.31 270 LEU A C 1
ATOM 2084 O O . LEU A 1 270 ? -18.183 10.498 -6.352 1.00 97.31 270 LEU A O 1
ATOM 2088 N N . GLU A 1 271 ? -18.664 10.603 -4.160 1.00 97.38 271 GLU A N 1
ATOM 2089 C CA . GLU A 1 271 ? -20.114 10.473 -4.296 1.00 97.38 271 GLU A CA 1
ATOM 2090 C C . GLU A 1 271 ? -20.743 11.783 -4.804 1.00 97.38 271 GLU A C 1
ATOM 2092 O O . GLU A 1 271 ? -21.591 11.723 -5.695 1.00 97.38 271 GLU A O 1
ATOM 2097 N N . SER A 1 272 ? -20.292 12.955 -4.328 1.00 97.19 272 SER A N 1
ATOM 2098 C CA . SER A 1 272 ? -20.823 14.267 -4.743 1.00 97.19 272 SER A CA 1
ATOM 2099 C C . SER A 1 272 ? -20.581 14.566 -6.230 1.00 97.19 272 SER A C 1
ATOM 2101 O O . SER A 1 272 ? -21.482 15.057 -6.911 1.00 97.19 272 SER A O 1
ATOM 2103 N N . ILE A 1 273 ? -19.412 14.188 -6.764 1.00 96.94 273 ILE A N 1
ATOM 2104 C CA . ILE A 1 273 ? -19.071 14.318 -8.194 1.00 96.94 273 ILE A CA 1
ATOM 2105 C C . ILE A 1 273 ? -19.503 13.108 -9.046 1.00 96.94 273 ILE A C 1
ATOM 2107 O O . ILE A 1 273 ? -19.195 13.046 -10.236 1.00 96.94 273 ILE A O 1
ATOM 2111 N N . GLY A 1 274 ? -20.191 12.122 -8.458 1.00 96.50 274 GLY A N 1
ATOM 2112 C CA . GLY A 1 274 ? -20.705 10.938 -9.159 1.00 96.50 274 GLY A CA 1
ATOM 2113 C C . GLY A 1 274 ? -19.652 9.912 -9.609 1.00 96.50 274 GLY A C 1
ATOM 2114 O O . GLY A 1 274 ? -19.993 8.953 -10.302 1.00 96.50 274 GLY A O 1
ATOM 2115 N N . MET A 1 275 ? -18.385 10.066 -9.213 1.00 97.19 275 MET A N 1
ATOM 2116 C CA . MET A 1 275 ? -17.284 9.187 -9.626 1.00 97.19 275 MET A CA 1
ATOM 2117 C C . MET A 1 275 ? -17.081 7.957 -8.726 1.00 97.19 275 MET A C 1
ATOM 2119 O O . MET A 1 275 ? -16.303 7.074 -9.081 1.00 97.19 275 MET A O 1
ATOM 2123 N N . TRP A 1 276 ? -17.784 7.841 -7.593 1.00 97.19 276 TRP A N 1
ATOM 2124 C CA . TRP A 1 276 ? -17.625 6.725 -6.645 1.00 97.19 276 TRP A CA 1
ATOM 2125 C C . TRP A 1 276 ? -17.690 5.326 -7.286 1.00 97.19 276 TRP A C 1
ATOM 2127 O O . TRP A 1 276 ? -16.895 4.461 -6.934 1.00 97.19 276 TRP A O 1
ATOM 2137 N N . ARG A 1 277 ? -18.562 5.106 -8.281 1.00 97.06 277 ARG A N 1
ATOM 2138 C CA . ARG A 1 277 ? -18.600 3.829 -9.023 1.00 97.06 277 ARG A CA 1
ATOM 2139 C C . ARG A 1 277 ? -17.370 3.598 -9.897 1.00 97.06 277 ARG A C 1
ATOM 2141 O O . ARG A 1 277 ? -16.861 2.487 -9.926 1.00 97.06 277 ARG A O 1
ATOM 2148 N N . ALA A 1 278 ? -16.865 4.626 -10.581 1.00 97.38 278 ALA A N 1
ATOM 2149 C CA . ALA A 1 278 ? -15.629 4.504 -11.357 1.00 97.38 278 ALA A CA 1
ATOM 2150 C C . ALA A 1 278 ? -14.444 4.157 -10.437 1.00 97.38 278 ALA A C 1
ATOM 2152 O O . ALA A 1 278 ? -13.663 3.260 -10.748 1.00 97.38 278 ALA A O 1
ATOM 2153 N N . PHE A 1 279 ? -14.387 4.774 -9.252 1.00 97.81 279 PHE A N 1
ATOM 2154 C CA . PHE A 1 279 ? -13.416 4.424 -8.219 1.00 97.81 279 PHE A CA 1
ATOM 2155 C C . PHE A 1 279 ? -13.512 2.948 -7.804 1.00 97.81 279 PHE A C 1
ATOM 2157 O O . PHE A 1 279 ? -12.524 2.221 -7.886 1.00 97.81 279 PHE A O 1
ATOM 2164 N N . THR A 1 280 ? -14.688 2.488 -7.363 1.00 96.75 280 THR A N 1
ATOM 2165 C CA . THR A 1 280 ? -14.828 1.155 -6.753 1.00 96.75 280 THR A CA 1
ATOM 2166 C C . THR A 1 280 ? -14.873 0.003 -7.747 1.00 96.75 280 THR A C 1
ATOM 2168 O O . THR A 1 280 ? -14.424 -1.090 -7.408 1.00 96.75 280 THR A O 1
ATOM 2171 N N . ASP A 1 281 ? -15.421 0.227 -8.942 1.00 96.06 281 ASP A N 1
ATOM 2172 C CA . ASP A 1 281 ? -15.718 -0.836 -9.909 1.00 96.06 281 ASP A CA 1
ATOM 2173 C C . ASP A 1 281 ? -14.691 -0.893 -11.059 1.00 96.06 281 ASP A C 1
ATOM 2175 O O . ASP A 1 281 ? -14.628 -1.905 -11.757 1.00 96.06 281 ASP A O 1
ATOM 2179 N N . VAL A 1 282 ? -13.867 0.153 -11.248 1.00 96.38 282 VAL A N 1
ATOM 2180 C CA . VAL A 1 282 ? -12.839 0.224 -12.309 1.00 96.38 282 VAL A CA 1
ATOM 2181 C C . VAL A 1 282 ? -11.441 0.470 -11.735 1.00 96.38 282 VAL A C 1
ATOM 2183 O O . VAL A 1 282 ? -10.570 -0.391 -11.867 1.00 96.38 282 VAL A O 1
ATOM 2186 N N . GLU A 1 283 ? -11.220 1.605 -11.066 1.00 96.62 283 GLU A N 1
ATOM 2187 C CA . GLU A 1 283 ? -9.873 2.014 -10.641 1.00 96.62 283 GLU A CA 1
ATOM 2188 C C . GLU A 1 283 ? -9.301 1.101 -9.551 1.00 96.62 283 GLU A C 1
ATOM 2190 O O . GLU A 1 283 ? -8.191 0.588 -9.697 1.00 96.62 283 GLU A O 1
ATOM 2195 N N . MET A 1 284 ? -10.056 0.815 -8.487 1.00 96.19 284 MET A N 1
ATOM 2196 C CA . MET A 1 284 ? -9.569 -0.035 -7.395 1.00 96.19 284 MET A CA 1
ATOM 2197 C C . MET A 1 284 ? -9.310 -1.499 -7.815 1.00 96.19 284 MET A C 1
ATOM 2199 O O . MET A 1 284 ? -8.273 -2.041 -7.422 1.00 96.19 284 MET A O 1
ATOM 2203 N N . PRO A 1 285 ? -10.139 -2.147 -8.661 1.00 95.25 285 PRO A N 1
ATOM 2204 C CA . PRO A 1 285 ? -9.790 -3.428 -9.280 1.00 95.25 285 PRO A CA 1
ATOM 2205 C C . PRO A 1 285 ? -8.545 -3.369 -10.179 1.00 95.25 285 PRO A C 1
ATOM 2207 O O . PRO A 1 285 ? -7.781 -4.337 -10.223 1.00 95.25 285 PRO A O 1
ATOM 2210 N N . SER A 1 286 ? -8.284 -2.243 -10.858 1.00 95.75 286 SER A N 1
ATOM 2211 C CA . SER A 1 286 ? -7.075 -2.085 -11.682 1.00 95.75 286 SER A CA 1
ATOM 2212 C C . SER A 1 286 ? -5.787 -2.208 -10.856 1.00 95.75 286 SER A C 1
ATOM 2214 O O . SER A 1 286 ? -4.813 -2.795 -11.330 1.00 95.75 286 SER A O 1
ATOM 2216 N N . ILE A 1 287 ? -5.798 -1.760 -9.593 1.00 95.06 287 ILE A N 1
ATOM 2217 C CA . ILE A 1 287 ? -4.650 -1.848 -8.678 1.00 95.06 287 ILE A CA 1
ATOM 2218 C C . ILE A 1 287 ? -4.209 -3.301 -8.455 1.00 95.06 287 ILE A C 1
ATOM 2220 O O . ILE A 1 287 ? -3.008 -3.572 -8.415 1.00 95.06 287 ILE A O 1
ATOM 2224 N N . LEU A 1 288 ? -5.152 -4.247 -8.370 1.00 93.12 288 LEU A N 1
ATOM 2225 C CA . LEU A 1 288 ? -4.843 -5.677 -8.246 1.00 93.12 288 LEU A CA 1
ATOM 2226 C C . LEU A 1 288 ? -4.208 -6.241 -9.522 1.00 93.12 288 LEU A C 1
ATOM 2228 O O . LEU A 1 288 ? -3.234 -6.990 -9.448 1.00 93.12 288 LEU A O 1
ATOM 2232 N N . THR A 1 289 ? -4.704 -5.833 -10.691 1.00 94.50 289 THR A N 1
ATOM 2233 C CA . THR A 1 289 ? -4.116 -6.206 -11.987 1.00 94.50 289 THR A CA 1
ATOM 2234 C C . THR A 1 289 ? -2.694 -5.656 -12.124 1.00 94.50 289 THR A C 1
ATOM 2236 O O . THR A 1 289 ? -1.776 -6.391 -12.486 1.00 94.50 289 THR A O 1
ATOM 2239 N N . LEU A 1 290 ? -2.477 -4.386 -11.764 1.00 95.94 290 LEU A N 1
ATOM 2240 C CA . LEU A 1 290 ? -1.159 -3.745 -11.773 1.00 95.94 290 LEU A CA 1
ATOM 2241 C C . LEU A 1 290 ? -0.191 -4.396 -10.776 1.00 95.94 290 LEU A C 1
ATOM 2243 O O . LEU A 1 290 ? 0.983 -4.571 -11.100 1.00 95.94 290 LEU A O 1
ATOM 2247 N N . LEU A 1 291 ? -0.670 -4.799 -9.595 1.00 94.69 291 LEU A N 1
ATOM 2248 C CA . LEU A 1 291 ? 0.108 -5.582 -8.635 1.00 94.69 291 LEU A CA 1
ATOM 2249 C C . LEU A 1 291 ? 0.536 -6.928 -9.233 1.00 94.69 291 LEU A C 1
ATOM 2251 O O . LEU A 1 291 ? 1.708 -7.287 -9.148 1.00 94.69 291 LEU A O 1
ATOM 2255 N N . GLN A 1 292 ? -0.384 -7.660 -9.865 1.00 94.12 292 GLN A N 1
ATOM 2256 C CA . GLN A 1 292 ? -0.070 -8.946 -10.487 1.00 94.12 292 GLN A CA 1
ATOM 2257 C C . GLN A 1 292 ? 0.940 -8.791 -11.635 1.00 94.12 292 GLN A C 1
ATOM 2259 O O . GLN A 1 292 ? 1.877 -9.581 -11.735 1.00 94.12 292 GLN A O 1
ATOM 2264 N N . MET A 1 293 ? 0.806 -7.752 -12.466 1.00 96.00 293 MET A N 1
ATOM 2265 C CA . MET A 1 293 ? 1.791 -7.422 -13.504 1.00 96.00 293 MET A CA 1
ATOM 2266 C C . MET A 1 293 ? 3.172 -7.112 -12.908 1.00 96.00 293 MET A C 1
ATOM 2268 O O . MET A 1 293 ? 4.180 -7.600 -13.413 1.00 96.00 293 MET A O 1
ATOM 2272 N N . GLU A 1 294 ? 3.231 -6.347 -11.815 1.00 94.44 294 GLU A N 1
ATOM 2273 C CA . GLU A 1 294 ? 4.485 -6.004 -11.136 1.00 94.44 294 GLU A CA 1
ATOM 2274 C C . GLU A 1 294 ? 5.152 -7.218 -10.466 1.00 94.44 294 GLU A C 1
ATOM 2276 O O . GLU A 1 294 ? 6.378 -7.326 -10.479 1.00 94.44 294 GLU A O 1
ATOM 2281 N N . LEU A 1 295 ? 4.363 -8.146 -9.915 1.00 91.12 295 LEU A N 1
ATOM 2282 C CA . LEU A 1 295 ? 4.848 -9.404 -9.335 1.00 91.12 295 LEU A CA 1
ATOM 2283 C C . LEU A 1 295 ? 5.336 -10.398 -10.399 1.00 91.12 295 LEU A C 1
ATOM 2285 O O . LEU A 1 295 ? 6.320 -11.098 -10.166 1.00 91.12 295 LEU A O 1
ATOM 2289 N N . ASN A 1 296 ? 4.677 -10.451 -11.560 1.00 94.38 296 ASN A N 1
ATOM 2290 C CA . ASN A 1 296 ? 5.111 -11.265 -12.698 1.00 94.38 296 ASN A CA 1
ATOM 2291 C C . ASN A 1 296 ? 6.404 -10.723 -13.333 1.00 94.38 296 ASN A C 1
ATOM 2293 O O . ASN A 1 296 ? 7.243 -11.497 -13.794 1.00 94.38 296 ASN A O 1
ATOM 2297 N N . GLY A 1 297 ? 6.553 -9.395 -13.371 1.00 92.75 297 GLY A N 1
ATOM 2298 C CA . GLY A 1 297 ? 7.651 -8.718 -14.053 1.00 92.75 297 GLY A CA 1
ATOM 2299 C C . GLY A 1 297 ? 7.615 -8.899 -15.575 1.00 92.75 297 GLY A C 1
ATOM 2300 O O . GLY A 1 297 ? 6.593 -9.244 -16.169 1.00 92.75 297 GLY A O 1
ATOM 2301 N N . VAL A 1 298 ? 8.757 -8.652 -16.219 1.00 94.88 298 VAL A N 1
ATOM 2302 C CA . VAL A 1 298 ? 8.949 -8.825 -17.667 1.00 94.88 298 VAL A CA 1
ATOM 2303 C C . VAL A 1 298 ? 10.221 -9.634 -17.899 1.00 94.88 298 VAL A C 1
ATOM 2305 O O . VAL A 1 298 ? 11.271 -9.323 -17.339 1.00 94.88 298 VAL A O 1
ATOM 2308 N N . GLY A 1 299 ? 10.134 -10.678 -18.726 1.00 94.69 299 GLY A N 1
ATOM 2309 C CA . GLY A 1 299 ? 11.295 -11.476 -19.116 1.00 94.69 299 GLY A CA 1
ATOM 2310 C C . GLY A 1 299 ? 12.257 -10.670 -19.992 1.00 94.69 299 GLY A C 1
ATOM 2311 O O . GLY A 1 299 ? 11.840 -10.071 -20.981 1.00 94.69 299 GLY A O 1
ATOM 2312 N N . PHE A 1 300 ? 13.544 -10.680 -19.647 1.00 95.25 300 PHE A N 1
ATOM 2313 C CA . PHE A 1 300 ? 14.593 -9.945 -20.353 1.00 95.25 300 PHE A CA 1
ATOM 2314 C C . PHE A 1 300 ? 15.721 -10.891 -20.784 1.00 95.25 300 PHE A C 1
ATOM 2316 O O . PHE A 1 300 ? 16.148 -11.743 -20.006 1.00 95.25 300 PHE A O 1
ATOM 2323 N N . SER A 1 301 ? 16.207 -10.746 -22.020 1.00 97.19 301 SER A N 1
ATOM 2324 C CA . SER A 1 301 ? 17.344 -11.512 -22.544 1.00 97.19 301 SER A CA 1
ATOM 2325 C C . SER A 1 301 ? 18.586 -10.628 -22.588 1.00 97.19 301 SER A C 1
ATOM 2327 O O . SER A 1 301 ? 18.705 -9.760 -23.452 1.00 97.19 301 SER A O 1
ATOM 2329 N N . GLU A 1 302 ? 19.523 -10.868 -21.668 1.00 97.50 302 GLU A N 1
ATOM 2330 C CA . GLU A 1 302 ? 20.824 -10.186 -21.659 1.00 97.50 302 GLU A CA 1
ATOM 2331 C C . GLU A 1 302 ? 21.619 -10.462 -22.947 1.00 97.50 302 GLU A C 1
ATOM 2333 O O . GLU A 1 302 ? 22.252 -9.552 -23.475 1.00 97.50 302 GLU A O 1
ATOM 2338 N N . ASP A 1 303 ? 21.538 -11.681 -23.495 1.00 97.75 303 ASP A N 1
ATOM 2339 C CA . ASP A 1 303 ? 22.263 -12.079 -24.709 1.00 97.75 303 ASP A CA 1
ATOM 2340 C C . ASP A 1 303 ? 21.795 -11.310 -25.955 1.00 97.75 303 ASP A C 1
ATOM 2342 O O . ASP A 1 303 ? 22.621 -10.796 -26.715 1.00 97.75 303 ASP A O 1
ATOM 2346 N N . GLU A 1 304 ? 20.478 -11.186 -26.170 1.00 97.25 304 GLU A N 1
ATOM 2347 C CA . GLU A 1 304 ? 19.950 -10.419 -27.305 1.00 97.25 304 GLU A CA 1
ATOM 2348 C C . GLU A 1 304 ? 20.132 -8.909 -27.082 1.00 97.25 304 GLU A C 1
ATOM 2350 O O . GLU A 1 304 ? 20.488 -8.200 -28.020 1.00 97.25 304 GLU A O 1
ATOM 2355 N N . ALA A 1 305 ? 20.008 -8.409 -25.846 1.00 97.75 305 ALA A N 1
ATOM 2356 C CA . ALA A 1 305 ? 20.323 -7.014 -25.532 1.00 97.75 305 ALA A CA 1
ATOM 2357 C C . ALA A 1 305 ? 21.797 -6.671 -25.832 1.00 97.75 305 ALA A C 1
ATOM 2359 O O . ALA A 1 305 ? 22.087 -5.652 -26.461 1.00 97.75 305 ALA A O 1
ATOM 2360 N N . GLU A 1 306 ? 22.734 -7.544 -25.457 1.00 98.06 306 GLU A N 1
ATOM 2361 C CA . GLU A 1 306 ? 24.167 -7.397 -25.737 1.00 98.06 306 GLU A CA 1
ATOM 2362 C C . GLU A 1 306 ? 24.486 -7.536 -27.236 1.00 98.06 306 GLU A C 1
ATOM 2364 O O . GLU A 1 306 ? 25.365 -6.842 -27.760 1.00 98.06 306 GLU A O 1
ATOM 2369 N N . ARG A 1 307 ? 23.757 -8.391 -27.964 1.00 98.00 307 ARG A N 1
ATOM 2370 C CA . ARG A 1 307 ? 23.839 -8.482 -29.429 1.00 98.00 307 ARG A CA 1
ATOM 2371 C C . ARG A 1 307 ? 23.376 -7.186 -30.095 1.00 98.00 307 ARG A C 1
ATOM 2373 O O . ARG A 1 307 ? 24.107 -6.647 -30.925 1.00 98.00 307 ARG A O 1
ATOM 2380 N N . GLN A 1 308 ? 22.209 -6.664 -29.718 1.00 97.69 308 GLN A N 1
ATOM 2381 C CA . GLN A 1 308 ? 21.687 -5.402 -30.247 1.00 97.69 308 GLN A CA 1
ATOM 2382 C C . GLN A 1 308 ? 22.616 -4.233 -29.908 1.00 97.69 308 GLN A C 1
ATOM 2384 O O . GLN A 1 308 ? 22.928 -3.429 -30.783 1.00 97.69 308 GLN A O 1
ATOM 2389 N N . ARG A 1 309 ? 23.176 -4.191 -28.690 1.00 98.00 309 ARG A N 1
ATOM 2390 C CA . ARG A 1 309 ? 24.192 -3.200 -28.302 1.00 98.00 309 ARG A CA 1
ATOM 2391 C C . ARG A 1 309 ? 25.403 -3.219 -29.241 1.00 98.00 309 ARG A C 1
ATOM 2393 O O . ARG A 1 309 ? 25.847 -2.157 -29.670 1.00 98.00 309 ARG A O 1
ATOM 2400 N N . LYS A 1 310 ? 25.926 -4.399 -29.598 1.00 97.81 310 LYS A N 1
ATOM 2401 C CA . LYS A 1 310 ? 27.042 -4.533 -30.560 1.00 97.81 310 LYS A CA 1
ATOM 2402 C C . LYS A 1 310 ? 26.673 -4.030 -31.957 1.00 97.81 310 LYS A C 1
ATOM 2404 O O . LYS A 1 310 ? 27.477 -3.330 -32.564 1.00 97.81 310 LYS A O 1
ATOM 2409 N N . ILE A 1 311 ? 25.471 -4.350 -32.441 1.00 98.00 311 ILE A N 1
ATOM 2410 C CA . ILE A 1 311 ? 24.967 -3.884 -33.745 1.00 98.00 311 ILE A CA 1
ATOM 2411 C C . ILE A 1 311 ? 24.849 -2.353 -33.760 1.00 98.00 311 ILE A C 1
ATOM 2413 O O . ILE A 1 311 ? 25.324 -1.716 -34.696 1.00 98.00 311 ILE A O 1
ATOM 2417 N N . ILE A 1 312 ? 24.276 -1.759 -32.709 1.00 97.81 312 ILE A N 1
ATOM 2418 C CA . ILE A 1 312 ? 24.124 -0.304 -32.577 1.00 97.81 312 ILE A CA 1
ATOM 2419 C C . ILE A 1 312 ? 25.492 0.387 -32.542 1.00 97.81 312 ILE A C 1
ATOM 2421 O O . ILE A 1 312 ? 25.692 1.347 -33.277 1.00 97.81 312 ILE A O 1
ATOM 2425 N N . VAL A 1 313 ? 26.451 -0.117 -31.755 1.00 97.12 313 VAL A N 1
ATOM 2426 C CA . VAL A 1 313 ? 27.809 0.456 -31.679 1.00 97.12 313 VAL A CA 1
ATOM 2427 C C . VAL A 1 313 ? 28.534 0.382 -33.025 1.00 97.12 313 VAL A C 1
ATOM 2429 O O . VAL A 1 313 ? 29.117 1.377 -33.448 1.00 97.12 313 VAL A O 1
ATOM 2432 N N . ALA A 1 314 ? 28.464 -0.753 -33.729 1.00 96.88 314 ALA A N 1
ATOM 2433 C CA . ALA A 1 314 ? 29.040 -0.872 -35.068 1.00 96.88 314 ALA A CA 1
ATOM 2434 C C . ALA A 1 314 ? 28.388 0.119 -36.046 1.00 96.88 314 ALA A C 1
ATOM 2436 O O . ALA A 1 314 ? 29.083 0.841 -36.757 1.00 96.88 314 ALA A O 1
ATOM 2437 N N . ARG A 1 315 ? 27.053 0.227 -36.024 1.00 96.81 315 ARG A N 1
ATOM 2438 C CA . ARG A 1 315 ? 26.330 1.128 -36.925 1.00 96.81 315 ARG A CA 1
ATOM 2439 C C . ARG A 1 315 ? 26.553 2.608 -36.611 1.00 96.81 315 ARG A C 1
ATOM 2441 O O . ARG A 1 315 ? 26.532 3.421 -37.529 1.00 96.81 315 ARG A O 1
ATOM 2448 N N . MET A 1 316 ? 26.774 2.963 -35.346 1.00 95.50 316 MET A N 1
ATOM 2449 C CA . MET A 1 316 ? 27.184 4.314 -34.952 1.00 95.50 316 MET A CA 1
ATOM 2450 C C . MET A 1 316 ? 28.549 4.669 -35.548 1.00 95.50 316 MET A C 1
ATOM 2452 O O . MET A 1 316 ? 28.668 5.740 -36.131 1.00 95.50 316 MET A O 1
ATOM 2456 N N . ALA A 1 317 ? 29.529 3.760 -35.488 1.00 92.62 317 ALA A N 1
ATOM 2457 C CA . ALA A 1 317 ? 30.851 3.980 -36.077 1.00 92.62 317 ALA A CA 1
ATOM 2458 C C . ALA A 1 317 ? 30.803 4.133 -37.612 1.00 92.62 317 ALA A C 1
ATOM 2460 O O . ALA A 1 317 ? 31.452 5.029 -38.151 1.00 92.62 317 ALA A O 1
ATOM 2461 N N . ASP A 1 318 ? 29.993 3.325 -38.314 1.00 95.00 318 ASP A N 1
ATOM 2462 C CA . ASP A 1 318 ? 29.760 3.492 -39.761 1.00 95.00 318 ASP A CA 1
ATOM 2463 C C . ASP A 1 318 ? 29.222 4.898 -40.088 1.00 95.00 318 ASP A C 1
ATOM 2465 O O . ASP A 1 318 ? 29.718 5.579 -40.985 1.00 95.00 318 ASP A O 1
ATOM 2469 N N . LEU A 1 319 ? 28.185 5.331 -39.357 1.00 94.50 319 LEU A N 1
ATOM 2470 C CA . LEU A 1 319 ? 27.502 6.608 -39.585 1.00 94.50 319 LEU A CA 1
ATOM 2471 C C . LEU A 1 319 ? 28.376 7.812 -39.213 1.00 94.50 319 LEU A C 1
ATOM 2473 O O . LEU A 1 319 ? 28.287 8.854 -39.858 1.00 94.50 319 LEU A O 1
ATOM 2477 N N . GLU A 1 320 ? 29.227 7.671 -38.199 1.00 92.44 320 GLU A N 1
ATOM 2478 C CA . GLU A 1 320 ? 30.227 8.664 -37.809 1.00 92.44 320 GLU A CA 1
ATOM 2479 C C . GLU A 1 320 ? 31.287 8.840 -38.908 1.00 92.44 320 GLU A C 1
ATOM 2481 O O . GLU A 1 320 ? 31.532 9.962 -39.354 1.00 92.44 320 GLU A O 1
ATOM 2486 N N . ALA A 1 321 ? 31.830 7.738 -39.439 1.00 91.25 321 ALA A N 1
ATOM 2487 C CA . ALA A 1 321 ? 32.760 7.773 -40.567 1.00 91.25 321 ALA A CA 1
ATOM 2488 C C . ALA A 1 321 ? 32.120 8.367 -41.839 1.00 91.25 321 ALA A C 1
ATOM 2490 O O . ALA A 1 321 ? 32.752 9.161 -42.542 1.00 91.25 321 ALA A O 1
ATOM 2491 N N . ASP A 1 322 ? 30.853 8.042 -42.117 1.00 93.81 322 ASP A N 1
ATOM 2492 C CA . ASP A 1 322 ? 30.089 8.645 -43.214 1.00 93.81 322 ASP A CA 1
ATOM 2493 C C . ASP A 1 322 ? 29.882 10.155 -43.020 1.00 93.81 322 ASP A C 1
ATOM 2495 O O . ASP A 1 322 ? 30.063 10.924 -43.968 1.00 93.81 322 ASP A O 1
ATOM 2499 N N . ALA A 1 323 ? 29.570 10.604 -41.800 1.00 90.75 323 ALA A N 1
ATOM 2500 C CA . ALA A 1 323 ? 29.427 12.022 -41.481 1.00 90.75 323 ALA A CA 1
ATOM 2501 C C . ALA A 1 323 ? 30.749 12.788 -41.659 1.00 90.75 323 ALA A C 1
ATOM 2503 O O . ALA A 1 323 ? 30.754 13.862 -42.265 1.00 90.75 323 ALA A O 1
ATOM 2504 N N . TYR A 1 324 ? 31.878 12.232 -41.206 1.00 92.12 324 TYR A N 1
ATOM 2505 C CA . TYR A 1 324 ? 33.202 12.847 -41.373 1.00 92.12 324 TYR A CA 1
ATOM 2506 C C . TYR A 1 324 ? 33.624 12.913 -42.840 1.00 92.12 324 TYR A C 1
ATOM 2508 O O . TYR A 1 324 ? 34.132 13.939 -43.296 1.00 92.12 324 TYR A O 1
ATOM 2516 N N . ARG A 1 325 ? 33.336 11.859 -43.612 1.00 92.44 325 ARG A N 1
ATOM 2517 C CA . ARG A 1 325 ? 33.569 11.816 -45.061 1.00 92.44 325 ARG A CA 1
ATOM 2518 C C . ARG A 1 325 ? 32.767 12.880 -45.814 1.00 92.44 325 ARG A C 1
ATOM 2520 O O . ARG A 1 325 ? 33.306 13.495 -46.729 1.00 92.44 325 ARG A O 1
ATOM 2527 N N . LEU A 1 326 ? 31.507 13.108 -45.438 1.00 92.50 326 LEU A N 1
ATOM 2528 C CA . LEU A 1 326 ? 30.652 14.131 -46.055 1.00 92.50 326 LEU A CA 1
ATOM 2529 C C . LEU A 1 326 ? 31.015 15.559 -45.615 1.00 92.50 326 LEU A C 1
ATOM 2531 O O . LEU A 1 326 ? 30.919 16.481 -46.420 1.00 92.50 326 LEU A O 1
ATOM 2535 N N . ALA A 1 327 ? 31.446 15.748 -44.365 1.00 88.94 327 ALA A N 1
ATOM 2536 C CA . ALA A 1 327 ? 31.853 17.050 -43.831 1.00 88.94 327 ALA A CA 1
ATOM 2537 C C . ALA A 1 327 ? 33.298 17.451 -44.192 1.00 88.94 327 ALA A C 1
ATOM 2539 O O . ALA A 1 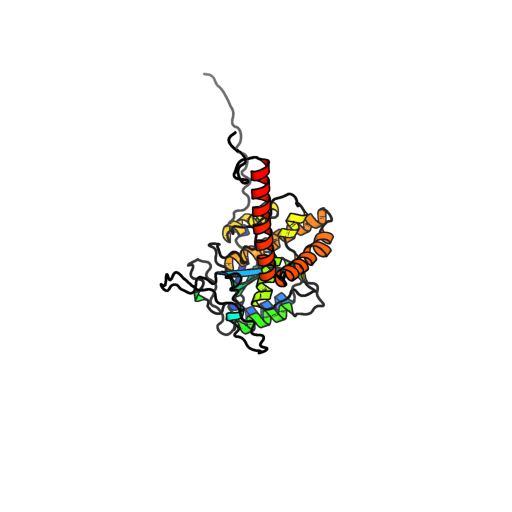327 ? 33.667 18.614 -44.030 1.00 88.94 327 ALA A O 1
ATOM 2540 N N . GLY A 1 328 ? 34.133 16.501 -44.627 1.00 89.19 328 GLY A N 1
ATOM 2541 C CA . GLY A 1 328 ? 35.558 16.714 -44.900 1.00 89.19 328 GLY A CA 1
ATOM 2542 C C . GLY A 1 328 ? 36.421 16.939 -43.649 1.00 89.19 328 GLY A C 1
ATOM 2543 O O . GLY A 1 328 ? 37.589 17.303 -43.778 1.00 89.19 328 GLY A O 1
ATOM 2544 N N . ARG A 1 329 ? 35.862 16.745 -42.447 1.00 85.88 329 ARG A N 1
ATOM 2545 C CA . ARG A 1 329 ? 36.547 16.881 -41.153 1.00 85.88 329 ARG A CA 1
ATOM 2546 C C . ARG A 1 329 ? 35.901 16.003 -40.086 1.00 85.88 329 ARG A C 1
ATOM 2548 O O . ARG A 1 329 ? 34.697 15.761 -40.134 1.00 85.88 329 ARG A O 1
ATOM 2555 N N . GLU A 1 330 ? 36.686 15.605 -39.094 1.00 85.75 330 GLU A N 1
ATOM 2556 C CA . GLU A 1 330 ? 36.183 14.982 -37.867 1.00 85.75 330 GLU A CA 1
ATOM 2557 C C . GLU A 1 330 ? 35.567 16.045 -36.942 1.00 85.75 330 GLU A C 1
ATOM 2559 O O . GLU A 1 330 ? 36.071 17.169 -36.847 1.00 85.75 330 GLU A O 1
ATOM 2564 N N . PHE A 1 331 ? 34.463 15.717 -36.268 1.00 84.50 331 PHE A N 1
ATOM 2565 C CA . PHE A 1 331 ? 33.798 16.611 -35.317 1.00 84.50 331 PHE A CA 1
ATOM 2566 C C . PHE A 1 331 ? 32.949 15.828 -34.310 1.00 84.50 331 PHE A C 1
ATOM 2568 O O . PHE A 1 331 ? 32.252 14.891 -34.672 1.00 84.50 331 PHE A O 1
ATOM 2575 N N . ALA A 1 332 ? 32.928 16.233 -33.040 1.00 82.50 332 ALA A N 1
ATOM 2576 C CA . ALA A 1 332 ? 32.129 15.522 -32.044 1.00 82.50 332 ALA A CA 1
ATOM 2577 C C . ALA A 1 332 ? 30.619 15.652 -32.336 1.00 82.50 332 ALA A C 1
ATOM 2579 O O . ALA A 1 332 ? 30.043 16.728 -32.143 1.00 82.50 332 ALA A O 1
ATOM 2580 N N . LEU A 1 333 ? 29.972 14.543 -32.720 1.00 79.81 333 LEU A N 1
ATOM 2581 C CA . LEU A 1 333 ? 28.516 14.436 -32.935 1.00 79.81 333 LEU A CA 1
ATOM 2582 C C . LEU A 1 333 ? 27.685 14.796 -31.687 1.00 79.81 333 LEU A C 1
ATOM 2584 O O . LEU A 1 333 ? 26.507 15.123 -31.794 1.00 79.81 333 LEU A O 1
ATOM 2588 N N . SER A 1 334 ? 28.297 14.752 -30.501 1.00 83.31 334 SER A N 1
ATOM 2589 C CA . SER A 1 334 ? 27.701 15.161 -29.225 1.00 83.31 334 SER A CA 1
ATOM 2590 C C . SER A 1 334 ? 27.766 16.670 -28.949 1.00 83.31 334 SER A C 1
ATOM 2592 O O . SER A 1 334 ? 27.193 17.126 -27.959 1.00 83.31 334 SER A O 1
ATOM 2594 N N . SER A 1 335 ? 28.455 17.457 -29.783 1.00 77.12 335 SER A N 1
ATOM 2595 C CA . SER A 1 335 ? 28.591 18.906 -29.598 1.00 77.12 335 SER A CA 1
ATOM 2596 C C . SER A 1 335 ? 27.627 19.690 -30.493 1.00 77.12 335 SER A C 1
ATOM 2598 O O . SER A 1 335 ? 27.605 19.531 -31.709 1.00 77.12 335 SER A O 1
ATOM 2600 N N . SER A 1 336 ? 26.864 20.605 -29.894 1.00 70.06 336 SER A N 1
ATOM 2601 C CA . SER A 1 336 ? 26.020 21.571 -30.615 1.00 70.06 336 SER A CA 1
ATOM 2602 C C . SER A 1 336 ? 26.808 22.759 -31.191 1.00 70.06 336 SER A C 1
ATOM 2604 O O . SER A 1 336 ? 26.242 23.586 -31.901 1.00 70.06 336 SER A O 1
ATOM 2606 N N . PHE A 1 337 ? 28.114 22.839 -30.914 1.00 61.38 337 PHE A N 1
ATOM 2607 C CA . PHE A 1 337 ? 29.009 23.900 -31.372 1.00 61.38 337 PHE A CA 1
ATOM 2608 C C . PHE A 1 337 ? 30.259 23.311 -32.031 1.00 61.38 337 PHE A C 1
ATOM 2610 O O . PHE A 1 337 ? 31.302 23.153 -31.393 1.00 61.38 337 PHE A O 1
ATOM 2617 N N . THR A 1 338 ? 30.183 23.049 -33.335 1.00 54.38 338 THR A N 1
ATOM 2618 C CA . THR A 1 338 ? 31.399 22.864 -34.134 1.00 54.38 338 THR A CA 1
ATOM 2619 C C . THR A 1 338 ? 31.978 24.242 -34.450 1.00 54.38 338 THR A C 1
ATOM 2621 O O . THR A 1 338 ? 31.333 25.056 -35.109 1.00 54.38 338 THR A O 1
ATOM 2624 N N . LYS A 1 339 ? 33.189 24.548 -33.959 1.00 52.38 339 LYS A N 1
ATOM 2625 C CA . LYS A 1 339 ? 33.903 25.755 -34.408 1.00 52.38 339 LYS A CA 1
ATOM 2626 C C . LYS A 1 339 ? 34.099 25.655 -35.925 1.00 52.38 339 LYS A C 1
ATOM 2628 O O . LYS A 1 339 ? 34.491 24.598 -36.422 1.00 52.38 339 LYS A O 1
ATOM 2633 N N . SER A 1 340 ? 33.744 26.720 -36.640 1.00 45.19 340 SER A N 1
ATOM 2634 C CA . SER A 1 340 ? 33.918 26.848 -38.092 1.00 45.19 340 SER A CA 1
ATOM 2635 C C . SER A 1 340 ? 35.399 26.837 -38.437 1.00 45.19 340 SER A C 1
ATOM 2637 O O . SER A 1 340 ? 36.077 27.790 -37.988 1.00 45.19 340 SER A O 1
#

InterPro domains:
  IPR002298 DNA polymerase A [PTHR10133] (42-336)
  IPR036397 Ribonuclease H superfamily [G3DSA:3.30.420.10] (32-294)
  IPR043502 DNA/RNA polymerase superfamily [SSF56672] (274-336)

Radius of gyration: 27.7 Å; chains: 1; bounding box: 57×104×75 Å

pLDDT: mean 78.8, std 22.06, range [25.7, 98.06]

Foldseek 3Di:
DDDDDDDDDDDDDDPDDPDLVVLPVQAAEAAQQADPVSVVVVLVVLLVAQEKEKFWQKAFLPPPDPDDDDDPDDDDDDDDDDDDDDPDDDQQCLQADPVLRIGTQWMWMGPDLHYIYIYGLHPDLVVPPDDDPCRDDDGDPPDHSVNSLVSVLCSQVDDLPRQHEYFAELVLVRQLSCCSRNVGDHRPSYQYQYLQVLVCVVPVPDDRDALQRLCVVQPVVCVSVCVVLHDDDDRHQQLRPNVDPGHNRSSNRSRRNSRVVSSVRSCVVCVVVVNNCVRRVPVRVVSSVVSVCVVVDDDDDPVVVVVVVVVVVVVVVVVQVVVCVVVVHHDPPPDPDDDD